Protein AF-A0A7L4QUC6-F1 (afdb_monomer_lite)

pLDDT: mean 86.72, std 9.31, range [48.38, 97.12]

Sequence (287 aa):
MIEEVTGPLPAFQTVLLLTDGSVTTLLEAISGAEVCVKTIAQNVVPAGGPVAALLDIRQGDPVNHRIVELINCTTGKILIYAVSHTPLERLEPGFRDDLMRADIPIGKILKKHRIESRREISDIRLVSPDPDLRHRFDTGPETRFLSRTYRIIRNDLPFMAIEELFPVALCTREPRIRVRAPSRLHLGLIDLHGGLGRVDGGIGIALDIPDTVLEAERSPECRVYGGNEGQTERVRTAAEAVLSRFAIPGSVAITIIRTPPQHAGLGAGTALSLAAGKAVCELYGIT

Radius of gyration: 27.7 Å; chains: 1; bounding box: 57×35×93 Å

Structure (mmCIF, N/CA/C/O backbone):
data_AF-A0A7L4QUC6-F1
#
_entry.id   AF-A0A7L4QUC6-F1
#
loop_
_atom_site.group_PDB
_atom_site.id
_atom_site.type_symbol
_atom_site.label_atom_id
_atom_site.label_alt_id
_atom_site.label_comp_id
_atom_site.label_asym_id
_atom_site.label_entity_id
_atom_site.label_seq_id
_atom_site.pdbx_PDB_ins_code
_atom_site.Cartn_x
_atom_site.Cartn_y
_atom_site.Cartn_z
_atom_site.occupancy
_atom_site.B_iso_or_equiv
_atom_site.auth_seq_id
_atom_site.auth_comp_id
_atom_site.auth_asym_id
_atom_site.auth_atom_id
_atom_site.pdbx_PDB_model_num
ATOM 1 N N . MET A 1 1 ? -19.228 -6.723 -7.215 1.00 57.59 1 MET A N 1
ATOM 2 C CA . MET A 1 1 ? -19.479 -6.470 -5.782 1.00 57.59 1 MET A CA 1
ATOM 3 C C . MET A 1 1 ? -18.529 -5.436 -5.166 1.00 57.59 1 MET A C 1
ATOM 5 O O . MET A 1 1 ? -19.032 -4.388 -4.804 1.00 57.59 1 MET A O 1
ATOM 9 N N . ILE A 1 2 ? -17.195 -5.617 -5.088 1.00 59.88 2 ILE A N 1
ATOM 10 C CA . ILE A 1 2 ? -16.282 -4.514 -4.658 1.00 59.88 2 ILE A CA 1
ATOM 11 C C . ILE A 1 2 ? -15.983 -3.541 -5.801 1.00 59.88 2 ILE A C 1
ATOM 13 O O . ILE A 1 2 ? -16.076 -2.334 -5.616 1.00 59.88 2 ILE A O 1
ATOM 17 N N . GLU A 1 3 ? -15.724 -4.055 -7.005 1.00 59.56 3 GLU A N 1
ATOM 18 C CA . GLU A 1 3 ? -15.439 -3.219 -8.182 1.00 59.56 3 GLU A CA 1
ATOM 19 C C . GLU A 1 3 ? -16.624 -2.336 -8.608 1.00 59.56 3 GLU A C 1
ATOM 21 O O . GLU A 1 3 ? -16.425 -1.321 -9.265 1.00 59.56 3 GLU A O 1
ATOM 26 N N . GLU A 1 4 ? -17.849 -2.663 -8.186 1.00 60.53 4 GLU A N 1
ATOM 27 C CA . GLU A 1 4 ? -19.024 -1.797 -8.382 1.00 60.53 4 GLU A CA 1
ATOM 28 C C . GLU A 1 4 ? -18.973 -0.548 -7.489 1.00 60.53 4 GLU A C 1
ATOM 30 O O . GLU A 1 4 ? -19.513 0.492 -7.855 1.00 60.53 4 GLU A O 1
ATOM 35 N N . VAL A 1 5 ? -18.295 -0.633 -6.339 1.00 64.12 5 VAL A N 1
ATOM 36 C CA . VAL A 1 5 ? -18.133 0.463 -5.370 1.00 64.12 5 VAL A CA 1
ATOM 37 C C . VAL A 1 5 ? -16.829 1.229 -5.612 1.00 64.12 5 VAL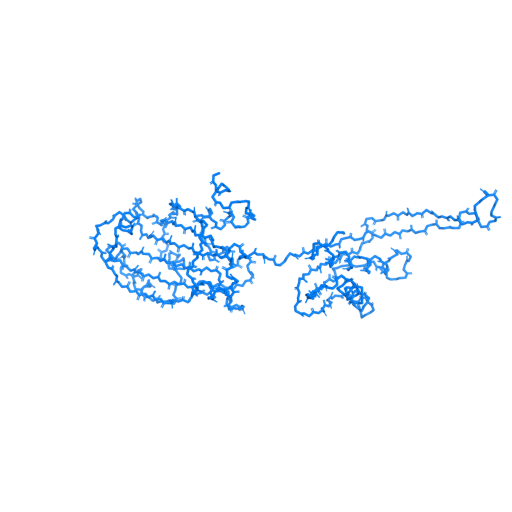 A C 1
ATOM 39 O O . VAL A 1 5 ? -16.775 2.446 -5.436 1.00 64.12 5 VAL A O 1
ATOM 42 N N . THR A 1 6 ? -15.766 0.536 -6.026 1.00 63.91 6 THR A N 1
ATOM 43 C CA . THR A 1 6 ? -14.415 1.107 -6.129 1.00 63.91 6 THR A CA 1
ATOM 44 C C . THR A 1 6 ? -13.933 1.346 -7.559 1.00 63.91 6 THR A C 1
ATOM 46 O O . THR A 1 6 ? -12.967 2.084 -7.747 1.00 63.91 6 THR A O 1
ATOM 49 N N . GLY A 1 7 ? -14.577 0.745 -8.564 1.00 66.81 7 GLY A N 1
ATOM 50 C CA . GLY A 1 7 ? -13.999 0.560 -9.897 1.00 66.81 7 GLY A CA 1
ATOM 51 C C . GLY A 1 7 ? -12.956 -0.570 -9.927 1.00 66.81 7 GLY A C 1
ATOM 52 O O . GLY A 1 7 ? -12.708 -1.199 -8.891 1.00 66.81 7 GLY A O 1
ATOM 53 N N . PRO A 1 8 ? -12.337 -0.843 -11.093 1.00 68.50 8 PRO A N 1
ATOM 54 C CA . PRO A 1 8 ? -11.272 -1.834 -11.210 1.00 68.50 8 PRO A CA 1
ATOM 55 C C . PRO A 1 8 ? -10.068 -1.408 -10.367 1.00 68.50 8 PRO A C 1
ATOM 57 O O . PRO A 1 8 ? -9.513 -0.324 -10.559 1.00 68.50 8 PRO A O 1
ATOM 60 N N . LEU A 1 9 ? -9.662 -2.269 -9.434 1.00 71.25 9 LEU A N 1
ATOM 61 C CA . LEU A 1 9 ? -8.511 -2.035 -8.570 1.00 71.25 9 LEU A CA 1
ATOM 62 C C . LEU A 1 9 ? -7.365 -2.993 -8.927 1.00 71.25 9 LEU A C 1
ATOM 64 O O . LEU A 1 9 ? -7.608 -4.156 -9.258 1.00 71.25 9 LEU A O 1
ATOM 68 N N . PRO A 1 10 ? -6.099 -2.555 -8.819 1.00 71.75 10 PRO A N 1
ATOM 69 C CA . PRO A 1 10 ? -4.957 -3.458 -8.855 1.00 71.75 10 PRO A CA 1
ATOM 70 C C . PRO A 1 10 ? -5.109 -4.604 -7.846 1.00 71.75 10 PRO A C 1
ATOM 72 O O . PRO A 1 10 ? -5.567 -4.395 -6.723 1.00 71.75 10 PRO A O 1
ATOM 75 N N . ALA A 1 11 ? -4.637 -5.802 -8.206 1.00 75.75 11 ALA A N 1
ATOM 76 C CA . ALA A 1 11 ? -4.818 -7.019 -7.405 1.00 75.75 11 ALA A CA 1
ATOM 77 C C . ALA A 1 11 ? -4.411 -6.861 -5.929 1.00 75.75 11 ALA A C 1
ATOM 79 O O . ALA A 1 11 ? -5.081 -7.377 -5.038 1.00 75.75 11 ALA A O 1
ATOM 80 N N . PHE A 1 12 ? -3.345 -6.109 -5.646 1.00 77.56 12 PHE A N 1
ATOM 81 C CA . PHE A 1 12 ? -2.895 -5.893 -4.272 1.00 77.56 12 PHE A CA 1
ATOM 82 C C . PHE A 1 12 ? -3.883 -5.052 -3.445 1.00 77.56 12 PHE A C 1
ATOM 84 O O . PHE A 1 12 ? -3.987 -5.271 -2.244 1.00 77.56 12 PHE A O 1
ATOM 91 N N . GLN A 1 13 ? -4.611 -4.109 -4.052 1.00 79.25 13 GLN A N 1
ATOM 92 C CA . GLN A 1 13 ? -5.615 -3.302 -3.347 1.00 79.25 13 GLN A CA 1
ATOM 93 C C . GLN A 1 13 ? -6.814 -4.158 -2.998 1.00 79.25 13 GLN A C 1
ATOM 95 O O . GLN A 1 13 ? -7.305 -4.096 -1.877 1.00 79.25 13 GLN A O 1
ATOM 100 N N . THR A 1 14 ? -7.220 -5.023 -3.924 1.00 82.75 14 THR A N 1
ATOM 101 C CA . THR A 1 14 ? -8.247 -6.032 -3.675 1.00 82.75 14 THR A CA 1
ATOM 102 C C . THR A 1 14 ? -7.842 -6.946 -2.518 1.00 82.75 14 THR A C 1
ATOM 104 O O . THR A 1 14 ? -8.640 -7.171 -1.612 1.00 82.75 14 THR A O 1
ATOM 107 N N . VAL A 1 15 ? -6.582 -7.399 -2.477 1.00 85.44 15 VAL A N 1
ATOM 108 C CA . VAL A 1 15 ? -6.049 -8.184 -1.349 1.00 85.44 15 VAL A CA 1
ATOM 109 C C . VAL A 1 15 ? -6.034 -7.370 -0.053 1.00 85.44 15 VAL A C 1
ATOM 111 O O . VAL A 1 15 ? -6.493 -7.868 0.968 1.00 85.44 15 VAL A O 1
ATOM 114 N N . LEU A 1 16 ? -5.556 -6.123 -0.069 1.00 84.81 16 LEU A N 1
ATOM 115 C CA . LEU A 1 16 ? -5.552 -5.252 1.113 1.00 84.81 16 LEU A CA 1
ATOM 116 C C . LEU A 1 16 ? -6.960 -4.979 1.638 1.00 84.81 16 LEU A C 1
ATOM 118 O O . LEU A 1 16 ? -7.129 -4.853 2.841 1.00 84.81 16 LEU A O 1
ATOM 122 N N . LEU A 1 17 ? -7.967 -4.903 0.771 1.00 87.00 17 LEU A N 1
ATOM 123 C CA . LEU A 1 17 ? -9.357 -4.721 1.174 1.00 87.00 17 LEU A CA 1
ATOM 124 C C . LEU A 1 17 ? -9.938 -5.987 1.801 1.00 87.00 17 LEU A C 1
ATOM 126 O O . LEU A 1 17 ? -10.560 -5.903 2.856 1.00 87.00 17 LEU A O 1
ATOM 130 N N . LEU A 1 18 ? -9.692 -7.143 1.185 1.00 86.75 18 LEU A N 1
ATOM 131 C CA . LEU A 1 18 ? -10.344 -8.411 1.520 1.00 86.75 18 LEU A CA 1
ATOM 132 C C . LEU A 1 18 ? -9.606 -9.271 2.546 1.00 86.75 18 LEU A C 1
ATOM 134 O O . LEU A 1 18 ? -10.179 -10.226 3.062 1.00 86.75 18 LEU A O 1
ATOM 138 N N . THR A 1 19 ? -8.340 -8.970 2.823 1.00 86.44 19 THR A N 1
ATOM 139 C CA . THR A 1 19 ? -7.519 -9.786 3.717 1.00 86.44 19 THR A CA 1
ATOM 140 C C . THR A 1 19 ? -8.068 -9.808 5.141 1.00 86.44 19 THR A C 1
ATOM 142 O O . THR A 1 19 ? -8.329 -8.764 5.753 1.00 86.44 19 THR A O 1
ATOM 145 N N . ASP A 1 20 ? -8.167 -11.021 5.680 1.00 81.56 20 ASP A N 1
ATOM 146 C CA . ASP A 1 20 ? -8.429 -11.322 7.084 1.00 81.56 20 ASP A CA 1
ATOM 147 C C . ASP A 1 20 ? -7.132 -11.467 7.903 1.00 81.56 20 ASP A C 1
ATOM 149 O O . ASP A 1 20 ? -7.181 -11.618 9.126 1.00 81.56 20 ASP A O 1
ATOM 153 N N . GLY A 1 21 ? -5.968 -11.362 7.252 1.00 77.94 21 GLY A N 1
ATOM 154 C CA . GLY A 1 21 ? -4.636 -11.427 7.846 1.00 77.94 21 GLY A CA 1
ATOM 155 C C . GLY A 1 21 ? -4.107 -10.089 8.378 1.00 77.94 21 GLY A C 1
ATOM 156 O O . GLY A 1 21 ? -4.762 -9.046 8.347 1.00 77.94 21 GLY A O 1
ATOM 157 N N . SER A 1 22 ? -2.881 -10.113 8.910 1.00 80.25 22 SER A N 1
ATOM 158 C CA . SER A 1 22 ? -2.189 -8.906 9.382 1.00 80.25 22 SER A CA 1
ATOM 159 C C . SER A 1 22 ? -1.800 -8.012 8.204 1.00 80.25 22 SER A C 1
ATOM 161 O O . SER A 1 22 ? -0.898 -8.346 7.433 1.00 80.25 22 SER A O 1
ATOM 163 N N . VAL A 1 23 ? -2.430 -6.843 8.104 1.00 85.81 23 VAL A N 1
ATOM 164 C CA . VAL A 1 23 ? -2.082 -5.834 7.092 1.00 85.81 23 VAL A CA 1
ATOM 165 C C . VAL A 1 23 ? -0.643 -5.376 7.230 1.00 85.81 23 VAL A C 1
ATOM 167 O O . VAL A 1 23 ? 0.039 -5.205 6.230 1.00 85.81 23 VAL A O 1
ATOM 170 N N . THR A 1 24 ? -0.152 -5.240 8.463 1.00 84.88 24 THR A N 1
ATOM 171 C CA . THR A 1 24 ? 1.241 -4.875 8.736 1.00 84.88 24 THR A CA 1
ATOM 172 C C . THR A 1 24 ? 2.202 -5.826 8.027 1.00 84.88 24 THR A C 1
ATOM 174 O O . THR A 1 24 ? 3.109 -5.372 7.347 1.00 84.88 24 THR A O 1
ATOM 177 N N . THR A 1 25 ? 1.944 -7.134 8.088 1.00 83.38 25 THR A N 1
ATOM 178 C CA . THR A 1 25 ? 2.796 -8.148 7.449 1.00 83.38 25 THR A CA 1
ATOM 179 C C . THR A 1 25 ? 2.735 -8.073 5.925 1.00 83.38 25 THR A C 1
ATOM 181 O O . THR A 1 25 ? 3.755 -8.230 5.258 1.00 83.38 25 THR A O 1
ATOM 184 N N . LEU A 1 26 ? 1.556 -7.799 5.360 1.00 85.31 26 LEU A N 1
ATOM 185 C CA . LEU A 1 26 ? 1.413 -7.586 3.918 1.00 85.31 26 LEU A CA 1
ATOM 186 C C . LEU A 1 26 ? 2.158 -6.327 3.459 1.00 85.31 26 LEU A C 1
ATOM 188 O O . LEU A 1 26 ? 2.876 -6.369 2.465 1.00 85.31 26 LEU A O 1
ATOM 192 N N . LEU A 1 27 ? 2.035 -5.227 4.200 1.00 84.56 27 LEU A N 1
ATOM 193 C CA . LEU A 1 27 ? 2.743 -3.981 3.909 1.00 84.56 27 LEU A CA 1
ATOM 194 C C . LEU A 1 27 ? 4.264 -4.143 4.019 1.00 84.56 27 LEU A C 1
ATOM 196 O O . LEU A 1 27 ? 4.986 -3.621 3.172 1.00 84.56 27 LEU A O 1
ATOM 200 N N . GLU A 1 28 ? 4.756 -4.884 5.013 1.00 84.44 28 GLU A N 1
ATOM 201 C CA . GLU A 1 28 ? 6.183 -5.208 5.157 1.00 84.44 28 GLU A CA 1
ATOM 202 C C . GLU A 1 28 ? 6.691 -6.015 3.954 1.00 84.44 28 GLU A C 1
ATOM 204 O O . GLU A 1 28 ? 7.694 -5.654 3.339 1.00 84.44 28 GLU A O 1
ATOM 209 N N . ALA A 1 29 ? 5.959 -7.060 3.554 1.00 82.38 29 ALA A N 1
ATOM 210 C CA . ALA A 1 29 ? 6.321 -7.893 2.408 1.00 82.38 29 ALA A CA 1
ATOM 211 C C . ALA A 1 29 ? 6.331 -7.113 1.081 1.00 82.38 29 ALA A C 1
ATOM 213 O O . ALA A 1 29 ? 7.198 -7.336 0.237 1.00 82.38 29 ALA A O 1
ATOM 214 N N . ILE A 1 30 ? 5.381 -6.193 0.893 1.00 75.19 30 ILE A N 1
ATOM 215 C CA . ILE A 1 30 ? 5.260 -5.399 -0.338 1.00 75.19 30 ILE A CA 1
ATOM 216 C C . ILE A 1 30 ? 6.314 -4.294 -0.388 1.00 75.19 30 ILE A C 1
ATOM 218 O O . ILE A 1 30 ? 6.930 -4.072 -1.431 1.00 75.19 30 ILE A O 1
ATOM 222 N N . SER A 1 31 ? 6.506 -3.587 0.724 1.00 74.00 31 SER A N 1
ATOM 223 C CA . SER A 1 31 ? 7.434 -2.460 0.780 1.00 74.00 31 SER A CA 1
ATOM 224 C C . SER A 1 31 ? 8.894 -2.883 0.939 1.00 74.00 31 SER A C 1
ATOM 226 O O . SER A 1 31 ? 9.783 -2.069 0.701 1.00 74.00 31 SER A O 1
ATOM 228 N N . GLY A 1 32 ? 9.149 -4.137 1.332 1.00 77.62 32 GLY A N 1
ATOM 229 C CA . GLY A 1 32 ? 10.492 -4.631 1.633 1.00 77.62 32 GLY A CA 1
ATOM 230 C C . GLY A 1 32 ? 11.131 -3.941 2.842 1.00 77.62 32 GLY A C 1
ATOM 231 O O . GLY A 1 32 ? 12.347 -4.003 3.004 1.00 77.62 32 GLY A O 1
ATOM 232 N N . ALA A 1 33 ? 10.330 -3.261 3.664 1.00 79.94 33 ALA A N 1
ATOM 233 C CA . ALA A 1 33 ? 10.765 -2.461 4.798 1.00 79.94 33 ALA A CA 1
ATOM 234 C C . ALA A 1 33 ? 9.883 -2.739 6.018 1.00 79.94 33 ALA A C 1
ATOM 236 O O . ALA A 1 33 ? 8.737 -3.170 5.890 1.00 79.94 33 ALA A O 1
ATOM 237 N N . GLU A 1 34 ? 10.410 -2.466 7.210 1.00 85.56 34 GLU A N 1
ATOM 238 C CA . GLU A 1 34 ? 9.628 -2.582 8.441 1.00 85.56 34 GLU A CA 1
ATOM 239 C C . GLU A 1 34 ? 8.510 -1.525 8.483 1.00 85.56 34 GLU A C 1
ATOM 241 O O . GLU A 1 34 ? 8.673 -0.397 7.997 1.00 85.56 34 GLU A O 1
ATOM 246 N N . VAL A 1 35 ? 7.367 -1.892 9.073 1.00 87.12 35 VAL A N 1
ATOM 247 C CA . VAL A 1 35 ? 6.240 -0.982 9.290 1.00 87.12 35 VAL A CA 1
ATOM 248 C C . VAL A 1 35 ? 6.170 -0.573 10.759 1.00 87.12 35 VAL A C 1
ATOM 250 O O . VAL A 1 35 ? 5.949 -1.381 11.664 1.00 87.12 35 VAL A O 1
ATOM 253 N N . CYS A 1 36 ? 6.317 0.727 10.977 1.00 87.56 36 CYS A N 1
ATOM 254 C CA . CYS A 1 36 ? 6.267 1.390 12.266 1.00 87.56 36 CYS A CA 1
ATOM 255 C C . CYS A 1 36 ? 4.843 1.883 12.549 1.00 87.56 36 CYS A C 1
ATOM 257 O O . CYS A 1 36 ? 4.097 2.228 11.634 1.00 87.56 36 CYS A O 1
ATOM 259 N N . VAL A 1 37 ? 4.471 1.958 13.827 1.00 89.62 37 VAL A N 1
ATOM 260 C CA . VAL A 1 37 ? 3.225 2.598 14.268 1.00 89.62 37 VAL A CA 1
ATOM 261 C C . VAL A 1 37 ? 3.550 3.921 14.929 1.00 89.62 37 VAL A C 1
ATOM 263 O O . VAL A 1 37 ? 4.359 3.977 15.850 1.00 89.62 37 VAL A O 1
ATOM 266 N N . LYS A 1 38 ? 2.861 4.973 14.499 1.00 91.50 38 LYS A N 1
ATOM 267 C CA . LYS A 1 38 ? 2.843 6.262 15.180 1.00 91.50 38 LYS A CA 1
ATOM 268 C C . LYS A 1 38 ? 1.436 6.523 15.692 1.00 91.50 38 LYS A C 1
ATOM 270 O O . LYS A 1 38 ? 0.501 6.675 14.910 1.00 91.50 38 LYS A O 1
ATOM 275 N N . THR A 1 39 ? 1.276 6.564 17.010 1.00 92.19 39 THR A N 1
ATOM 276 C CA . THR A 1 39 ? -0.016 6.894 17.620 1.00 92.19 39 THR A CA 1
ATOM 277 C C . THR A 1 39 ? -0.222 8.397 17.629 1.00 92.19 39 THR A C 1
ATOM 279 O O . THR A 1 39 ? 0.653 9.159 18.029 1.00 92.19 39 THR A O 1
ATOM 282 N N . ILE A 1 40 ? -1.394 8.805 17.160 1.00 92.50 40 ILE A N 1
ATOM 283 C CA . ILE A 1 40 ? -1.792 10.203 16.983 1.00 92.50 40 ILE A CA 1
ATOM 284 C C . ILE A 1 40 ? -2.658 10.642 18.148 1.00 92.50 40 ILE A C 1
ATOM 286 O O . ILE A 1 40 ? -2.470 11.720 18.699 1.00 92.50 40 ILE A O 1
ATOM 290 N N . ALA A 1 41 ? -3.593 9.780 18.531 1.00 93.06 41 ALA A N 1
ATOM 291 C CA . ALA A 1 41 ? -4.451 9.983 19.677 1.00 93.06 41 ALA A CA 1
ATOM 292 C C . ALA A 1 41 ? -4.796 8.629 20.282 1.00 93.06 41 ALA A C 1
ATOM 294 O O . ALA A 1 41 ? -5.020 7.653 19.562 1.00 93.06 41 ALA A O 1
ATOM 295 N N . GLN A 1 42 ? -4.853 8.582 21.607 1.00 94.12 42 GLN A N 1
ATOM 296 C CA . GLN A 1 42 ? -5.389 7.446 22.332 1.00 94.12 42 GLN A CA 1
ATOM 297 C C . GLN A 1 42 ? -6.071 7.936 23.602 1.00 94.12 42 GLN A C 1
ATOM 299 O O . GLN A 1 42 ? -5.441 8.567 24.449 1.00 94.12 42 GLN A O 1
ATOM 304 N N . ASN A 1 43 ? -7.365 7.671 23.715 1.00 94.44 43 ASN A N 1
ATOM 305 C CA . ASN A 1 43 ? -8.182 8.101 24.836 1.00 94.44 43 ASN A CA 1
ATOM 306 C C . ASN A 1 43 ? -9.349 7.141 25.069 1.00 94.44 43 ASN A C 1
ATOM 308 O O . ASN A 1 43 ? -9.790 6.422 24.175 1.00 94.44 43 ASN A O 1
ATOM 312 N N . VAL A 1 44 ? -9.858 7.139 26.297 1.00 94.81 44 VAL A N 1
ATOM 313 C CA . VAL A 1 44 ? -11.099 6.439 26.624 1.00 94.81 44 VAL A CA 1
ATOM 314 C C . VAL A 1 44 ? -12.255 7.386 26.346 1.00 94.81 44 VAL A C 1
ATOM 316 O O . VAL A 1 44 ? -12.292 8.491 26.888 1.00 94.81 44 VAL A O 1
ATOM 319 N N . VAL A 1 45 ? -13.181 6.962 25.493 1.00 96.00 45 VAL A N 1
ATOM 320 C CA . VAL A 1 45 ? -14.361 7.742 25.102 1.00 96.00 45 VAL A CA 1
ATOM 321 C C . VAL A 1 45 ? -15.623 6.893 25.275 1.00 96.00 45 VAL A C 1
ATOM 323 O O . VAL A 1 45 ? -15.541 5.665 25.199 1.00 96.00 45 VAL A O 1
ATOM 326 N N . PRO A 1 46 ? -16.795 7.503 25.516 1.00 96.56 46 PRO A N 1
ATOM 327 C CA . PRO A 1 46 ? -18.059 6.774 25.493 1.00 96.56 46 PRO A CA 1
ATOM 328 C C . PRO A 1 46 ? -18.382 6.302 24.069 1.00 96.56 46 PRO A C 1
ATOM 330 O O . PRO A 1 46 ? -18.223 7.055 23.105 1.00 96.56 46 PRO A O 1
ATOM 333 N N . ALA A 1 47 ? -18.863 5.067 23.922 1.00 94.88 47 ALA A N 1
ATOM 334 C CA . ALA A 1 47 ? -19.241 4.518 22.625 1.00 94.88 47 ALA A CA 1
ATOM 335 C C . ALA A 1 47 ? -20.421 5.291 22.009 1.00 94.88 47 ALA A C 1
ATOM 337 O O . ALA A 1 47 ? -21.524 5.313 22.561 1.00 94.88 47 ALA A O 1
ATOM 338 N N . GLY A 1 48 ? -20.203 5.905 20.842 1.00 94.06 48 GLY A N 1
ATOM 339 C CA . GLY A 1 48 ? -21.275 6.485 20.026 1.00 94.06 48 GLY A CA 1
ATOM 340 C C . GLY A 1 48 ? -22.161 5.408 19.388 1.00 94.06 48 GLY A C 1
ATOM 341 O O . GLY A 1 48 ? -21.771 4.247 19.325 1.00 94.06 48 GLY A O 1
ATOM 342 N N . GLY A 1 49 ? -23.334 5.785 18.865 1.00 93.81 49 GLY A N 1
ATOM 343 C CA . GLY A 1 49 ? -24.306 4.840 18.285 1.00 93.81 49 GLY A CA 1
ATOM 344 C C . GLY A 1 49 ? -23.725 3.864 17.243 1.00 93.81 49 GLY A C 1
ATOM 345 O O . GLY A 1 49 ? -23.875 2.656 17.420 1.00 93.81 49 GLY A O 1
ATOM 346 N N . PRO A 1 50 ? -23.002 4.336 16.204 1.00 93.06 50 PRO A N 1
ATOM 347 C CA . PRO A 1 50 ? -22.400 3.447 15.203 1.00 93.06 50 PRO A CA 1
ATOM 348 C C . PRO A 1 50 ? -21.345 2.495 15.782 1.00 93.06 50 PRO A C 1
ATOM 350 O O . PRO A 1 50 ? -21.299 1.321 15.424 1.00 93.06 50 PRO A O 1
ATOM 353 N N . VAL A 1 51 ? -20.516 2.984 16.710 1.00 93.94 51 VAL A N 1
ATOM 354 C CA . VAL A 1 51 ? -19.468 2.188 17.370 1.00 93.94 51 VAL A CA 1
ATOM 355 C C . VAL A 1 51 ? -20.087 1.134 18.287 1.00 93.94 51 VAL A C 1
ATOM 357 O O . VAL A 1 51 ? -19.656 -0.016 18.271 1.00 93.94 51 VAL A O 1
ATOM 360 N N . ALA A 1 52 ? -21.124 1.507 19.041 1.00 94.44 52 ALA A N 1
ATOM 361 C CA . ALA A 1 52 ? -21.865 0.603 19.910 1.00 94.44 52 ALA A CA 1
ATOM 362 C C . ALA A 1 52 ? -22.523 -0.533 19.112 1.00 94.44 52 ALA A C 1
ATOM 364 O O . ALA A 1 52 ? -22.409 -1.694 19.498 1.00 94.44 52 ALA A O 1
ATOM 365 N N . ALA A 1 53 ? -23.112 -0.218 17.952 1.00 94.31 53 ALA A N 1
ATOM 366 C CA . ALA A 1 53 ? -23.682 -1.212 17.044 1.00 94.31 53 ALA A CA 1
ATOM 367 C C . ALA A 1 53 ? -22.620 -2.154 16.446 1.00 94.31 53 ALA A C 1
ATOM 369 O O . ALA A 1 53 ? -22.841 -3.360 16.369 1.00 94.31 53 ALA A O 1
ATOM 370 N N . LEU A 1 54 ? -21.450 -1.635 16.052 1.00 94.19 54 LEU A N 1
ATOM 371 C CA . LEU A 1 54 ? -20.354 -2.465 15.531 1.00 94.19 54 LEU A CA 1
ATOM 372 C C . LEU A 1 54 ? -19.789 -3.421 16.587 1.00 94.19 54 LEU A C 1
ATOM 374 O O . LEU A 1 54 ? -19.409 -4.545 16.255 1.00 94.19 54 LEU A O 1
ATOM 378 N N . LEU A 1 55 ? -19.710 -2.968 17.838 1.00 94.94 55 LEU A N 1
ATOM 379 C CA . LEU A 1 55 ? -19.115 -3.716 18.942 1.00 94.94 55 LEU A CA 1
ATOM 380 C C . LEU A 1 55 ? -20.123 -4.558 19.731 1.00 94.94 55 LEU A C 1
ATOM 382 O O . LEU A 1 55 ? -19.695 -5.319 20.594 1.00 94.94 55 LEU A O 1
ATOM 386 N N . ASP A 1 56 ? -21.421 -4.461 19.448 1.00 95.00 56 ASP A N 1
ATOM 387 C CA . ASP A 1 56 ? -22.482 -5.111 20.229 1.00 95.00 56 ASP A CA 1
ATOM 388 C C . ASP A 1 56 ? -22.349 -4.802 21.736 1.00 95.00 56 ASP A C 1
ATOM 390 O O . ASP A 1 56 ? -22.162 -5.681 22.582 1.00 95.00 56 ASP A O 1
ATOM 394 N N . ILE A 1 57 ? -22.310 -3.504 22.050 1.00 94.56 57 ILE A N 1
ATOM 395 C CA . ILE A 1 57 ? -22.234 -2.935 23.408 1.00 94.56 57 ILE A CA 1
ATOM 396 C C . ILE A 1 57 ? -23.302 -1.851 23.573 1.00 94.56 57 ILE A C 1
ATOM 398 O O . ILE A 1 57 ? -23.931 -1.430 22.598 1.00 94.56 57 ILE A O 1
ATOM 402 N N . ARG A 1 58 ? -23.516 -1.360 24.797 1.00 94.81 58 ARG A N 1
ATOM 403 C CA . ARG A 1 58 ? -24.466 -0.269 25.026 1.00 94.81 58 ARG A CA 1
ATOM 404 C C . ARG A 1 58 ? -23.840 1.059 24.616 1.00 94.81 58 ARG A C 1
ATOM 406 O O . ARG A 1 58 ? -22.647 1.306 24.788 1.00 94.81 58 ARG A O 1
ATOM 413 N N . GLN A 1 59 ? -24.668 1.946 24.072 1.00 95.56 59 GLN A N 1
ATOM 414 C CA . GLN A 1 59 ? -24.245 3.318 23.820 1.00 95.56 59 GLN A CA 1
ATOM 415 C C . GLN A 1 59 ? -23.841 3.974 25.147 1.00 95.56 59 GLN A C 1
ATOM 417 O O . GLN A 1 59 ? -24.586 3.909 26.122 1.00 95.56 59 GLN A O 1
ATOM 422 N N . GLY A 1 60 ? -22.670 4.609 25.171 1.00 94.25 60 GLY A N 1
ATOM 423 C CA . GLY A 1 60 ? -22.087 5.191 26.381 1.00 94.25 60 GLY A CA 1
ATOM 424 C C . GLY A 1 60 ? -21.048 4.314 27.085 1.00 94.25 60 GLY A C 1
ATOM 425 O O . GLY A 1 60 ? -20.277 4.858 27.874 1.00 94.25 60 GLY A O 1
ATOM 426 N N . ASP A 1 61 ? -20.961 3.016 26.770 1.00 95.38 61 ASP A N 1
ATOM 427 C CA . ASP A 1 61 ? -19.952 2.131 27.364 1.00 95.38 61 ASP A CA 1
ATOM 428 C C . ASP A 1 61 ? -18.529 2.620 27.030 1.00 95.38 61 ASP A C 1
ATOM 430 O O . ASP A 1 61 ? -18.284 3.123 25.924 1.00 95.38 61 ASP A O 1
ATOM 434 N N . PRO A 1 62 ? -17.566 2.503 27.961 1.00 95.81 62 PRO A N 1
ATOM 435 C CA . PRO A 1 62 ? -16.241 3.071 27.774 1.00 95.81 62 PRO A CA 1
ATOM 436 C C . PRO A 1 62 ? -15.403 2.219 26.808 1.00 95.81 62 PRO A C 1
ATOM 438 O O . PRO A 1 62 ? -15.111 1.042 27.049 1.00 95.81 62 PRO A O 1
ATOM 441 N N . VAL A 1 63 ? -14.962 2.844 25.717 1.00 96.25 63 VAL A N 1
ATOM 442 C CA . VAL A 1 63 ? -14.109 2.225 24.698 1.00 96.25 63 VAL A CA 1
ATOM 443 C C . VAL A 1 63 ? -12.761 2.934 24.624 1.00 96.25 63 VAL A C 1
ATOM 445 O O . VAL A 1 63 ? -12.676 4.160 24.677 1.00 96.25 63 VAL A O 1
ATOM 448 N N . ASN A 1 64 ? -11.686 2.164 24.470 1.00 94.88 64 ASN A N 1
ATOM 449 C CA . ASN A 1 64 ? -10.393 2.700 24.070 1.00 94.88 64 ASN A CA 1
ATOM 450 C C . ASN A 1 64 ? -10.466 3.079 22.588 1.00 94.88 64 ASN A C 1
ATOM 452 O O . ASN A 1 64 ? -10.551 2.197 21.729 1.00 94.88 64 ASN A O 1
ATOM 456 N N . HIS A 1 65 ? -10.443 4.378 22.318 1.00 95.44 65 HIS A N 1
ATOM 457 C CA . HIS A 1 65 ? -10.364 4.958 20.989 1.00 95.44 65 HIS A CA 1
ATOM 458 C C . HIS A 1 65 ? -8.905 5.290 20.680 1.00 95.44 65 HIS A C 1
ATOM 460 O O . HIS A 1 65 ? -8.246 6.017 21.426 1.00 95.44 65 HIS A O 1
ATOM 466 N N . ARG A 1 66 ? -8.384 4.722 19.592 1.00 94.31 66 ARG A N 1
ATOM 467 C CA . ARG A 1 66 ? -6.981 4.867 19.203 1.00 94.31 66 ARG A CA 1
ATOM 468 C C . ARG A 1 66 ? -6.864 5.144 17.712 1.00 94.31 66 ARG A C 1
ATOM 470 O O . ARG A 1 66 ? -7.345 4.359 16.896 1.00 94.31 66 ARG A O 1
ATOM 477 N N . ILE A 1 67 ? -6.165 6.228 17.391 1.00 94.38 67 ILE A N 1
ATOM 478 C CA . ILE A 1 67 ? -5.834 6.673 16.040 1.00 94.38 67 ILE A CA 1
ATOM 479 C C . ILE A 1 67 ? -4.339 6.470 15.814 1.00 94.38 67 ILE A C 1
ATOM 481 O O . ILE A 1 67 ? -3.517 6.999 16.571 1.00 94.38 67 ILE A O 1
ATOM 485 N N . VAL A 1 68 ? -3.981 5.748 14.755 1.00 93.38 68 VAL A N 1
ATOM 486 C CA . VAL A 1 68 ? -2.588 5.466 14.397 1.00 93.38 68 VAL A CA 1
ATOM 487 C C . VAL A 1 68 ? -2.306 5.696 12.918 1.00 93.38 68 VAL A C 1
ATOM 489 O O . VAL A 1 68 ? -3.170 5.521 12.062 1.00 93.38 68 VAL A O 1
ATOM 492 N N . GLU A 1 69 ? -1.055 6.025 12.625 1.00 92.94 69 GLU A N 1
ATOM 493 C CA . GLU A 1 69 ? -0.462 5.929 11.295 1.00 92.94 69 GLU A CA 1
ATOM 494 C C . GLU A 1 69 ? 0.438 4.692 11.241 1.00 92.94 69 GLU A C 1
ATOM 496 O O . GLU A 1 69 ? 1.315 4.519 12.093 1.00 92.94 69 GLU A O 1
ATOM 501 N N . LEU A 1 70 ? 0.243 3.846 10.232 1.00 90.31 70 LEU A N 1
ATOM 502 C CA . LEU A 1 70 ? 1.221 2.842 9.827 1.00 90.31 70 LEU A CA 1
ATOM 503 C C . LEU A 1 70 ? 2.187 3.495 8.846 1.00 90.31 70 LEU A C 1
ATOM 505 O O . LEU A 1 70 ? 1.762 3.995 7.806 1.00 90.31 70 LEU A O 1
ATOM 509 N N . ILE A 1 71 ? 3.473 3.483 9.169 1.00 89.56 71 ILE A N 1
ATOM 510 C CA . ILE A 1 71 ? 4.513 4.215 8.447 1.00 89.56 71 ILE A CA 1
ATOM 511 C C . ILE A 1 71 ? 5.572 3.228 7.975 1.00 89.56 71 ILE A C 1
ATOM 513 O O . ILE A 1 71 ? 6.000 2.361 8.732 1.00 89.56 71 ILE A O 1
ATOM 517 N N . ASN A 1 72 ? 6.033 3.372 6.739 1.00 87.50 72 ASN A N 1
ATOM 518 C CA . ASN A 1 72 ? 7.233 2.681 6.284 1.00 87.50 72 ASN A CA 1
ATOM 519 C C . ASN A 1 72 ? 8.455 3.266 7.016 1.00 87.50 72 ASN A C 1
ATOM 521 O O . ASN A 1 72 ? 8.800 4.428 6.791 1.00 87.50 72 ASN A O 1
ATOM 525 N N . CYS A 1 73 ? 9.115 2.485 7.877 1.00 82.62 73 CYS A N 1
ATOM 526 C CA . CYS A 1 73 ? 10.186 2.993 8.744 1.00 82.62 73 CYS A CA 1
ATOM 527 C C . CYS A 1 73 ? 11.393 3.536 7.955 1.00 82.62 73 CYS A C 1
ATOM 529 O O . CYS A 1 73 ? 12.132 4.372 8.465 1.00 82.62 73 CYS A O 1
ATOM 531 N N . THR A 1 74 ? 11.605 3.073 6.719 1.00 79.00 74 THR A N 1
ATOM 532 C CA . THR A 1 74 ? 12.737 3.484 5.876 1.00 79.00 74 THR A CA 1
ATOM 533 C C . THR A 1 74 ? 12.476 4.802 5.153 1.00 79.00 74 THR A C 1
ATOM 535 O O . THR A 1 74 ? 13.366 5.638 5.051 1.00 79.00 74 THR A O 1
ATOM 538 N N . THR A 1 75 ? 11.264 4.990 4.631 1.00 79.94 75 THR A N 1
ATOM 539 C CA . THR A 1 75 ? 10.916 6.158 3.800 1.00 79.94 75 THR A CA 1
ATOM 540 C C . THR A 1 75 ? 10.189 7.253 4.571 1.00 79.94 75 THR A C 1
ATOM 542 O O . THR A 1 75 ? 10.074 8.366 4.070 1.00 79.94 75 THR A O 1
ATOM 545 N N . GLY A 1 76 ? 9.649 6.945 5.753 1.00 82.81 76 GLY A N 1
ATOM 546 C CA . GLY A 1 76 ? 8.801 7.855 6.523 1.00 82.81 76 GLY A CA 1
ATOM 547 C C . GLY A 1 76 ? 7.399 8.059 5.937 1.00 82.81 76 GLY A C 1
ATOM 548 O O . GLY A 1 76 ? 6.604 8.787 6.524 1.00 82.81 76 GLY A O 1
ATOM 549 N N . LYS A 1 77 ? 7.065 7.408 4.812 1.00 85.50 77 LYS A N 1
ATOM 550 C CA . LYS A 1 77 ? 5.754 7.543 4.166 1.00 85.50 77 LYS A CA 1
ATOM 551 C C . LYS A 1 77 ? 4.667 6.828 4.955 1.00 85.50 77 LYS A C 1
ATOM 553 O O . LYS A 1 77 ? 4.834 5.672 5.360 1.00 85.50 77 LYS A O 1
ATOM 558 N N . ILE A 1 78 ? 3.530 7.498 5.108 1.00 89.31 78 ILE A N 1
ATOM 559 C CA . ILE A 1 78 ? 2.338 6.916 5.721 1.00 89.31 78 ILE A CA 1
ATOM 560 C C . ILE A 1 78 ? 1.677 5.978 4.713 1.00 89.31 78 ILE A C 1
ATOM 562 O O . ILE A 1 78 ? 1.410 6.334 3.566 1.00 89.31 78 ILE A O 1
ATOM 566 N N . LEU A 1 79 ? 1.449 4.748 5.157 1.00 88.62 79 LEU A N 1
ATOM 567 C CA . LEU A 1 79 ? 0.836 3.685 4.377 1.00 88.62 79 LEU A CA 1
ATOM 568 C C . LEU A 1 79 ? -0.651 3.577 4.696 1.00 88.62 79 LEU A C 1
ATOM 570 O O . LEU A 1 79 ? -1.478 3.529 3.796 1.00 88.62 79 LEU A O 1
ATOM 574 N N . ILE A 1 80 ? -1.001 3.555 5.979 1.00 91.88 80 ILE A N 1
ATOM 575 C CA . ILE A 1 80 ? -2.388 3.408 6.424 1.00 91.88 80 ILE A CA 1
ATOM 576 C C . ILE A 1 80 ? -2.645 4.359 7.574 1.00 91.88 80 ILE A C 1
ATOM 578 O O . ILE A 1 80 ? -1.819 4.506 8.472 1.00 91.88 80 ILE A O 1
ATOM 582 N N . TYR A 1 81 ? -3.827 4.951 7.566 1.00 93.75 81 TYR A N 1
ATOM 583 C CA . TYR A 1 81 ? -4.396 5.635 8.707 1.00 93.75 81 TYR A CA 1
ATOM 584 C C . TYR A 1 81 ? -5.483 4.743 9.293 1.00 93.75 81 TYR A C 1
ATOM 586 O O . TYR A 1 81 ? -6.394 4.341 8.573 1.00 93.75 81 TYR A O 1
ATOM 594 N N . ALA A 1 82 ? -5.370 4.389 10.569 1.00 94.06 82 ALA A N 1
ATOM 595 C CA . ALA A 1 82 ? -6.294 3.462 11.205 1.00 94.06 82 ALA A CA 1
ATOM 596 C C . ALA A 1 82 ? -6.906 4.063 12.467 1.00 94.06 82 ALA A C 1
ATOM 598 O O . ALA A 1 82 ? -6.206 4.610 13.323 1.00 94.06 82 ALA A O 1
ATOM 599 N N . VAL A 1 83 ? -8.218 3.899 12.593 1.00 95.19 83 VAL A N 1
ATOM 600 C CA . VAL A 1 83 ? -9.003 4.255 13.771 1.00 95.19 83 VAL A CA 1
ATOM 601 C C . VAL A 1 83 ? -9.555 2.970 14.362 1.00 95.19 83 VAL A C 1
ATOM 603 O O . VAL A 1 83 ? -10.175 2.169 13.668 1.00 95.19 83 VAL A O 1
ATOM 606 N N . SER A 1 84 ? -9.329 2.754 15.652 1.00 95.50 84 SER A N 1
ATOM 607 C CA . SER A 1 84 ? -9.768 1.547 16.350 1.00 95.50 84 SER A CA 1
ATOM 608 C C . SER A 1 84 ? -10.540 1.881 17.618 1.00 95.50 84 SER A C 1
ATOM 610 O O . SER A 1 84 ? -10.205 2.827 18.333 1.00 95.50 84 SER A O 1
ATOM 612 N N . HIS A 1 85 ? -11.559 1.072 17.896 1.00 96.50 85 HIS A N 1
ATOM 613 C CA . HIS A 1 85 ? -12.380 1.135 19.098 1.00 96.50 85 HIS A CA 1
ATOM 614 C C . HIS A 1 85 ? -12.389 -0.232 19.776 1.00 96.50 85 HIS A C 1
ATOM 616 O O . HIS A 1 85 ? -12.679 -1.246 19.138 1.00 96.50 85 HIS A O 1
ATOM 622 N N . THR A 1 86 ? -12.065 -0.263 21.070 1.00 95.31 86 THR A N 1
ATOM 623 C CA . THR A 1 86 ? -11.963 -1.508 21.851 1.00 95.31 86 THR A CA 1
ATOM 624 C C . THR A 1 86 ? -12.702 -1.371 23.185 1.00 95.31 86 THR A C 1
ATOM 626 O O . THR A 1 86 ? -12.315 -0.508 23.975 1.00 95.31 86 THR A O 1
ATOM 629 N N . PRO A 1 87 ? -13.732 -2.183 23.481 1.00 95.00 87 PRO A N 1
ATOM 630 C CA . PRO A 1 87 ? -14.421 -2.149 24.773 1.00 95.00 87 PRO A CA 1
ATOM 631 C C . PRO A 1 87 ? -13.475 -2.508 25.918 1.00 95.00 87 PRO A C 1
ATOM 633 O O . PRO A 1 87 ? -12.878 -3.584 25.906 1.00 95.00 87 PRO A O 1
ATOM 636 N N . LEU A 1 88 ? -13.354 -1.637 26.924 1.00 90.44 88 LEU A N 1
ATOM 637 C CA . LEU A 1 88 ? -12.436 -1.865 28.048 1.00 90.44 88 LEU A CA 1
ATOM 638 C C . LEU A 1 88 ? -12.840 -3.068 28.906 1.00 90.44 88 LEU A C 1
ATOM 640 O O . LEU A 1 88 ? -11.970 -3.771 29.413 1.00 90.44 88 LEU A O 1
ATOM 644 N N . GLU A 1 89 ? -14.141 -3.330 29.033 1.00 89.62 89 GLU A N 1
ATOM 645 C CA . GLU A 1 89 ? -14.676 -4.459 29.807 1.00 89.62 89 GLU A CA 1
ATOM 646 C C . GLU A 1 89 ? -14.266 -5.823 29.240 1.00 89.62 89 GLU A C 1
ATOM 648 O O . GLU A 1 89 ? -14.230 -6.813 29.966 1.00 89.62 89 GLU A O 1
ATOM 653 N N . ARG A 1 90 ? -13.929 -5.881 27.944 1.00 88.69 90 ARG A N 1
ATOM 654 C CA . ARG A 1 90 ? -13.530 -7.115 27.252 1.00 88.69 90 ARG A CA 1
ATOM 655 C C . ARG A 1 90 ? -12.017 -7.351 27.282 1.00 88.69 90 ARG A C 1
ATOM 657 O O . ARG A 1 90 ? -11.554 -8.359 26.749 1.00 88.69 90 ARG A O 1
ATOM 664 N N . LEU A 1 91 ? -11.239 -6.437 27.868 1.00 87.25 91 LEU A N 1
ATOM 665 C CA . LEU A 1 91 ? -9.783 -6.531 27.900 1.00 87.25 91 LEU A CA 1
ATOM 666 C C . LEU A 1 91 ? -9.288 -7.243 29.157 1.00 87.25 91 LEU A C 1
ATOM 668 O O . LEU A 1 91 ? -9.516 -6.799 30.281 1.00 87.25 91 LEU A O 1
ATOM 672 N N . GLU A 1 92 ? -8.508 -8.300 28.954 1.00 86.69 92 GLU A N 1
ATOM 673 C CA . GLU A 1 92 ? -7.709 -8.890 30.026 1.00 86.69 92 GLU A CA 1
ATOM 674 C C . GLU A 1 92 ? -6.652 -7.885 30.518 1.00 86.69 92 GLU A C 1
ATOM 676 O O . GLU A 1 92 ? -6.114 -7.134 29.697 1.00 86.69 92 GLU A O 1
ATOM 681 N N . PRO A 1 93 ? -6.295 -7.871 31.818 1.00 83.31 93 PRO A N 1
ATOM 682 C CA . PRO A 1 93 ? -5.396 -6.861 32.382 1.00 83.31 93 PRO A CA 1
ATOM 683 C C . PRO A 1 93 ? -4.071 -6.712 31.620 1.00 83.31 93 PRO A C 1
ATOM 685 O O . PRO A 1 93 ? -3.712 -5.604 31.236 1.00 83.31 93 PRO A O 1
ATOM 688 N N . GLY A 1 94 ? -3.395 -7.823 31.300 1.00 84.75 94 GLY A N 1
ATOM 689 C CA . GLY A 1 94 ? -2.118 -7.785 30.575 1.00 84.75 94 GLY A CA 1
ATOM 690 C C . GLY A 1 94 ? -2.240 -7.308 29.123 1.00 84.75 94 GLY A C 1
ATOM 691 O O . GLY A 1 94 ? -1.334 -6.653 28.608 1.00 84.75 94 GLY A O 1
ATOM 692 N N . PHE A 1 95 ? -3.367 -7.591 28.464 1.00 87.25 95 PHE A N 1
ATOM 693 C CA . PHE A 1 95 ? -3.639 -7.074 27.123 1.00 87.25 95 PHE A CA 1
ATOM 694 C C . PHE A 1 95 ? -3.960 -5.581 27.170 1.00 87.25 95 PHE A C 1
ATOM 696 O O . PHE A 1 95 ? -3.482 -4.820 26.332 1.00 87.25 95 PHE A O 1
ATOM 703 N N . ARG A 1 96 ? -4.755 -5.153 28.158 1.00 86.94 96 ARG A N 1
ATOM 704 C CA . ARG A 1 96 ? -5.094 -3.747 28.379 1.00 86.94 96 ARG A CA 1
ATOM 705 C C . ARG A 1 96 ? -3.833 -2.918 28.575 1.00 86.94 96 ARG A C 1
ATOM 707 O O . ARG A 1 96 ? -3.698 -1.896 27.917 1.00 86.94 96 ARG A O 1
ATOM 714 N N . ASP A 1 97 ? -2.907 -3.371 29.411 1.00 86.38 97 ASP A N 1
ATOM 715 C CA . ASP A 1 97 ? -1.675 -2.632 29.692 1.00 86.38 97 ASP A CA 1
ATOM 716 C C . ASP A 1 97 ? -0.828 -2.452 28.422 1.00 86.38 97 ASP A C 1
ATOM 718 O O . ASP A 1 97 ? -0.380 -1.345 28.131 1.00 86.38 97 ASP A O 1
ATOM 722 N N . ASP A 1 98 ? -0.686 -3.500 27.604 1.00 87.12 98 ASP A N 1
ATOM 723 C CA . ASP A 1 98 ? 0.003 -3.404 26.311 1.00 87.12 98 ASP A CA 1
ATOM 724 C C . ASP A 1 98 ? -0.754 -2.539 25.290 1.00 87.12 98 ASP A C 1
ATOM 726 O O . ASP A 1 98 ? -0.126 -1.845 24.495 1.00 87.12 98 ASP A O 1
ATOM 730 N N . LEU A 1 99 ? -2.091 -2.556 25.291 1.00 86.12 99 LEU A N 1
ATOM 731 C CA . LEU A 1 99 ? -2.899 -1.718 24.401 1.00 86.12 99 LEU A CA 1
ATOM 732 C C . LEU A 1 99 ? -2.806 -0.238 24.778 1.00 86.12 99 LEU A C 1
ATOM 734 O O . LEU A 1 99 ? -2.804 0.613 23.891 1.00 86.12 99 LEU A O 1
ATOM 738 N N . MET A 1 100 ? -2.719 0.062 26.076 1.00 84.62 100 MET A N 1
ATOM 739 C CA . MET A 1 100 ? -2.543 1.416 26.608 1.00 84.62 100 MET A CA 1
ATOM 740 C C . MET A 1 100 ? -1.133 1.968 26.369 1.00 84.62 100 MET A C 1
ATOM 742 O O . MET A 1 100 ? -0.924 3.179 26.444 1.00 84.62 100 MET A O 1
ATOM 746 N N . ARG A 1 101 ? -0.172 1.109 26.011 1.00 81.50 101 ARG A N 1
ATOM 747 C CA . ARG A 1 101 ? 1.133 1.528 25.503 1.00 81.50 101 ARG A CA 1
ATOM 748 C C . ARG A 1 101 ? 1.019 1.939 24.032 1.00 81.50 101 ARG A C 1
ATOM 750 O O . ARG A 1 101 ? 0.892 1.116 23.125 1.00 81.50 101 ARG A O 1
ATOM 757 N N . ALA A 1 102 ? 1.067 3.248 23.802 1.00 68.44 102 ALA A N 1
ATOM 758 C CA . ALA A 1 102 ? 0.817 3.875 22.506 1.00 68.44 102 ALA A CA 1
ATOM 759 C C . ALA A 1 102 ? 1.811 3.481 21.388 1.00 68.44 102 ALA A C 1
ATOM 761 O O . ALA A 1 102 ? 1.573 3.778 20.222 1.00 68.44 102 ALA A O 1
ATOM 762 N N . ASP A 1 103 ? 2.918 2.810 21.676 1.00 74.94 103 ASP A N 1
ATOM 763 C CA . ASP A 1 103 ? 3.976 2.481 20.715 1.00 74.94 103 ASP A CA 1
ATOM 764 C C . ASP A 1 103 ? 3.810 1.109 20.037 1.00 74.94 103 ASP A C 1
ATOM 766 O O . ASP A 1 103 ? 4.483 0.825 19.046 1.00 74.94 103 ASP A O 1
ATOM 770 N N . ILE A 1 104 ? 2.898 0.252 20.513 1.00 76.00 104 ILE A N 1
ATOM 771 C CA . ILE A 1 104 ? 2.801 -1.132 20.024 1.00 76.00 104 ILE A CA 1
ATOM 772 C C . ILE A 1 104 ? 1.634 -1.287 19.028 1.00 76.00 104 ILE A C 1
ATOM 774 O O . ILE A 1 104 ? 0.493 -0.966 19.377 1.00 76.00 104 ILE A O 1
ATOM 778 N N . PRO A 1 105 ? 1.860 -1.802 17.799 1.00 81.31 105 PRO A N 1
ATOM 779 C CA . PRO A 1 105 ? 0.791 -2.134 16.858 1.00 81.31 105 PRO A CA 1
ATOM 780 C C . PRO A 1 105 ? -0.159 -3.193 17.419 1.00 81.31 105 PRO A C 1
ATOM 782 O O . PRO A 1 105 ? 0.292 -4.216 17.934 1.00 81.31 105 PRO A O 1
ATOM 785 N N . ILE A 1 106 ? -1.467 -3.024 17.210 1.00 85.88 106 ILE A N 1
ATOM 786 C CA . ILE A 1 106 ? -2.495 -3.970 17.681 1.00 85.88 106 ILE A CA 1
ATOM 787 C C . ILE A 1 106 ? -2.222 -5.395 17.183 1.00 85.88 106 ILE A C 1
ATOM 789 O O . ILE A 1 106 ? -2.308 -6.345 17.957 1.00 85.88 106 ILE A O 1
ATOM 793 N N . GLY A 1 107 ? -1.795 -5.555 15.926 1.00 82.56 107 GLY A N 1
ATOM 794 C CA . GLY A 1 107 ? -1.415 -6.862 15.383 1.00 82.56 107 GLY A CA 1
ATOM 795 C C . GLY A 1 107 ? -0.270 -7.542 16.151 1.00 82.56 107 GLY A C 1
ATOM 796 O O . GLY A 1 107 ? -0.317 -8.752 16.375 1.00 82.56 107 GLY A O 1
ATOM 797 N N . LYS A 1 108 ? 0.730 -6.775 16.616 1.00 82.31 108 LYS A N 1
ATOM 798 C CA . LYS A 1 108 ? 1.833 -7.300 17.441 1.00 82.31 108 LYS A CA 1
ATOM 799 C C . LYS A 1 108 ? 1.340 -7.673 18.849 1.00 82.31 108 LYS A C 1
ATOM 801 O O . LYS A 1 108 ? 1.764 -8.703 19.370 1.00 82.31 108 LYS A O 1
ATOM 806 N N . ILE A 1 109 ? 0.406 -6.908 19.425 1.00 86.94 109 ILE A N 1
ATOM 807 C CA . ILE A 1 109 ? -0.214 -7.214 20.730 1.00 86.94 109 ILE A CA 1
ATOM 808 C C . ILE A 1 109 ? -1.024 -8.517 20.651 1.00 86.94 109 ILE A C 1
ATOM 810 O O . ILE A 1 109 ? -0.810 -9.418 21.460 1.00 86.94 109 ILE A O 1
ATOM 814 N N . LEU A 1 110 ? -1.884 -8.666 19.636 1.00 86.81 110 LEU A N 1
ATOM 815 C CA . LEU A 1 110 ? -2.670 -9.888 19.409 1.00 86.81 110 LEU A CA 1
ATOM 816 C C . LEU A 1 110 ? -1.767 -11.126 19.303 1.00 86.81 110 LEU A C 1
ATOM 818 O O . LEU A 1 110 ? -2.045 -12.151 19.921 1.00 86.81 110 LEU A O 1
ATOM 822 N N . LYS A 1 111 ? -0.645 -11.013 18.579 1.00 86.00 111 LYS A N 1
ATOM 823 C CA . LYS A 1 111 ? 0.335 -12.098 18.435 1.00 86.00 111 LYS A CA 1
ATOM 824 C C . LYS A 1 111 ? 1.053 -12.420 19.750 1.00 86.00 111 LYS A C 1
ATOM 826 O O . LYS A 1 111 ? 1.209 -13.595 20.074 1.00 86.00 111 LYS A O 1
ATOM 831 N N . LYS A 1 112 ? 1.475 -11.400 20.509 1.00 87.25 112 LYS A N 1
ATOM 832 C CA . LYS A 1 112 ? 2.150 -11.557 21.812 1.00 87.25 112 LYS A CA 1
ATOM 833 C C . LYS A 1 112 ? 1.281 -12.333 22.804 1.00 87.25 112 LYS A C 1
ATOM 835 O O . LYS A 1 112 ? 1.778 -13.242 23.460 1.00 87.25 112 LYS A O 1
ATOM 840 N N . HIS A 1 113 ? -0.009 -12.008 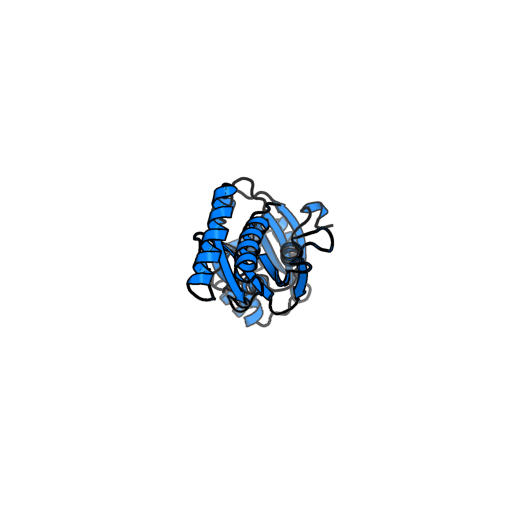22.858 1.00 87.12 113 HIS A N 1
ATOM 841 C CA . HIS A 1 113 ? -0.987 -12.652 23.742 1.00 87.12 113 HIS A CA 1
ATOM 842 C C . HIS A 1 113 ? -1.634 -13.907 23.141 1.00 87.12 113 HIS A C 1
ATOM 844 O O . HIS A 1 113 ? -2.519 -14.483 23.761 1.00 87.12 113 HIS A O 1
ATOM 850 N N . ARG A 1 114 ? -1.194 -14.350 21.950 1.00 86.38 114 ARG A N 1
ATOM 851 C CA . ARG A 1 114 ? -1.731 -15.524 21.231 1.00 86.38 114 ARG A CA 1
ATOM 852 C C . ARG A 1 114 ? -3.261 -15.498 21.125 1.00 86.38 114 ARG A C 1
ATOM 854 O O . ARG A 1 114 ? -3.926 -16.507 21.332 1.00 86.38 114 ARG A O 1
ATOM 861 N N . ILE A 1 115 ? -3.812 -14.325 20.818 1.00 85.69 115 ILE A N 1
ATOM 862 C CA . ILE A 1 115 ? -5.257 -14.134 20.708 1.00 85.69 115 ILE A CA 1
ATOM 863 C C . ILE A 1 115 ? -5.758 -14.790 19.422 1.00 85.69 115 ILE A C 1
ATOM 865 O O . ILE A 1 115 ? -5.497 -14.302 18.320 1.00 85.69 115 ILE A O 1
ATOM 869 N N . GLU A 1 116 ? -6.514 -15.873 19.573 1.00 86.88 116 GLU A N 1
ATOM 870 C CA . GLU A 1 116 ? -7.284 -16.462 18.482 1.00 86.88 116 GLU A CA 1
ATOM 871 C C . GLU A 1 116 ? -8.431 -15.525 18.108 1.00 86.88 116 GLU A C 1
ATOM 873 O O . GLU A 1 116 ? -9.258 -15.144 18.940 1.00 86.88 116 GLU A O 1
ATOM 878 N N . SER A 1 117 ? -8.443 -15.091 16.852 1.00 89.50 117 SER A N 1
ATOM 879 C CA . SER A 1 117 ? -9.447 -14.165 16.346 1.00 89.50 117 SER A CA 1
ATOM 880 C C . SER A 1 117 ? -9.610 -14.302 14.840 1.00 89.50 117 SER A C 1
ATOM 882 O O . SER A 1 117 ? -8.712 -14.781 14.147 1.00 89.50 117 SER A O 1
ATOM 884 N N . ARG A 1 118 ? -10.756 -13.847 14.339 1.00 89.69 118 ARG A N 1
ATOM 885 C CA . ARG A 1 118 ? -11.030 -13.691 12.905 1.00 89.69 118 ARG A CA 1
ATOM 886 C C . ARG A 1 118 ? -11.420 -12.250 12.605 1.00 89.69 118 ARG A C 1
ATOM 888 O O . ARG A 1 118 ? -11.904 -11.546 13.493 1.00 89.69 118 ARG A O 1
ATOM 895 N N . ARG A 1 119 ? -11.220 -11.812 11.365 1.00 91.62 119 ARG A N 1
ATOM 896 C CA . ARG A 1 119 ? -11.683 -10.503 10.893 1.00 91.62 119 ARG A CA 1
ATOM 897 C C . ARG A 1 119 ? -12.956 -10.681 10.076 1.00 91.62 119 ARG A C 1
ATOM 899 O O . ARG A 1 119 ? -12.988 -11.491 9.160 1.00 91.62 119 ARG A O 1
ATOM 906 N N . GLU A 1 120 ? -13.982 -9.904 10.392 1.00 92.94 120 GLU A N 1
ATOM 907 C CA . GLU A 1 120 ? -15.222 -9.830 9.620 1.00 92.94 120 GLU A CA 1
ATOM 908 C C . GLU A 1 120 ? -15.342 -8.431 9.021 1.00 92.94 120 GLU A C 1
ATOM 910 O O . GLU A 1 120 ? -15.483 -7.449 9.754 1.00 92.94 120 GLU A O 1
ATOM 915 N N . ILE A 1 121 ? -15.237 -8.335 7.695 1.00 92.12 121 ILE A N 1
ATOM 916 C CA . ILE A 1 121 ? -15.352 -7.066 6.972 1.00 92.12 121 ILE A CA 1
ATOM 917 C C . ILE A 1 121 ? -16.820 -6.647 6.970 1.00 92.12 121 ILE A C 1
ATOM 919 O O . ILE A 1 121 ? -17.675 -7.373 6.466 1.00 92.12 121 ILE A O 1
ATOM 923 N N . SER A 1 122 ? -17.096 -5.477 7.537 1.00 90.19 122 SER A N 1
ATOM 924 C CA . SER A 1 122 ? -18.444 -4.920 7.631 1.00 90.19 122 SER A CA 1
ATOM 925 C C . SER A 1 122 ? -18.753 -3.971 6.481 1.00 90.19 122 SER A C 1
ATOM 927 O O . SER A 1 122 ? -19.903 -3.888 6.066 1.00 90.19 122 SER A O 1
ATOM 929 N N . ASP A 1 123 ? -17.752 -3.227 5.998 1.00 91.00 123 ASP A N 1
ATOM 930 C CA . ASP A 1 123 ? -17.959 -2.218 4.962 1.00 91.00 123 ASP A CA 1
ATOM 931 C C . ASP A 1 123 ? -16.673 -1.878 4.196 1.00 91.00 123 ASP A C 1
ATOM 933 O O . ASP A 1 123 ? -15.577 -1.892 4.765 1.00 91.00 123 ASP A O 1
ATOM 937 N N . ILE A 1 124 ? -16.814 -1.544 2.912 1.00 91.56 124 ILE A N 1
ATOM 938 C CA . ILE A 1 124 ? -15.738 -1.072 2.032 1.00 91.56 124 ILE A CA 1
ATOM 939 C C . ILE A 1 124 ? -16.276 0.096 1.213 1.00 91.56 124 ILE A C 1
ATOM 941 O O . ILE A 1 124 ? -17.283 -0.034 0.519 1.00 91.56 124 ILE A O 1
ATOM 945 N N . ARG A 1 125 ? -15.577 1.232 1.251 1.00 90.88 125 ARG A N 1
ATOM 946 C CA . ARG A 1 125 ? -15.998 2.464 0.581 1.00 90.88 125 ARG A CA 1
ATOM 947 C C . ARG A 1 125 ? -14.836 3.165 -0.092 1.00 90.88 125 ARG A C 1
ATOM 949 O O . ARG A 1 125 ? -13.694 3.098 0.353 1.00 90.88 125 ARG A O 1
ATOM 956 N N . LEU A 1 126 ? -15.166 3.919 -1.129 1.00 88.75 126 LEU A N 1
ATOM 957 C CA . LEU A 1 126 ? -14.274 4.899 -1.721 1.00 88.75 126 LEU A CA 1
ATOM 958 C C . LEU A 1 126 ? -14.659 6.278 -1.179 1.00 88.75 126 LEU A C 1
ATOM 960 O O . LEU A 1 126 ? -15.787 6.731 -1.363 1.00 88.75 126 LEU A O 1
ATOM 964 N N . VAL A 1 127 ? -13.738 6.918 -0.469 1.00 90.31 127 VAL A N 1
ATOM 965 C CA . VAL A 1 127 ? -13.976 8.152 0.281 1.00 90.31 127 VAL A CA 1
ATOM 966 C C . VAL A 1 127 ? -13.007 9.251 -0.146 1.00 90.31 127 VAL A C 1
ATOM 968 O O . VAL A 1 127 ? -11.908 8.988 -0.638 1.00 90.31 127 VAL A O 1
ATOM 971 N N . SER A 1 128 ? -13.422 10.495 0.066 1.00 88.81 128 SER A N 1
ATOM 972 C CA . SER A 1 128 ? -12.566 11.676 -0.046 1.00 88.81 128 SER A CA 1
ATOM 973 C C . SER A 1 128 ? -12.425 12.270 1.354 1.00 88.81 128 SER A C 1
ATOM 975 O O . SER A 1 128 ? -13.348 12.955 1.798 1.00 88.81 128 SER A O 1
ATOM 977 N N . PRO A 1 129 ? -11.341 11.954 2.083 1.00 87.12 129 PRO A N 1
ATOM 978 C CA . PRO A 1 129 ? -11.189 12.412 3.452 1.00 87.12 129 PRO A CA 1
ATOM 979 C C . PRO A 1 129 ? -10.930 13.921 3.513 1.00 87.12 129 PRO A C 1
ATOM 981 O O . PRO A 1 129 ? -10.720 14.598 2.499 1.00 87.12 129 PRO A O 1
ATOM 984 N N . ASP A 1 130 ? -10.959 14.455 4.727 1.00 86.94 130 ASP A N 1
ATOM 985 C CA . ASP A 1 130 ? -10.683 15.855 5.010 1.00 86.94 130 ASP A CA 1
ATOM 986 C C . ASP A 1 130 ? -9.310 16.302 4.453 1.00 86.94 130 ASP A C 1
ATOM 988 O O . ASP A 1 130 ? -8.419 15.480 4.204 1.00 86.94 130 ASP A O 1
ATOM 992 N N . PRO A 1 131 ? -9.134 17.607 4.166 1.00 83.69 131 PRO A N 1
ATOM 993 C CA . PRO A 1 131 ? -7.873 18.131 3.642 1.00 83.69 131 PRO A CA 1
ATOM 994 C C . PRO A 1 131 ? -6.660 17.804 4.521 1.00 83.69 131 PRO A C 1
ATOM 996 O O . PRO A 1 131 ? -5.597 17.499 3.979 1.00 83.69 131 PRO A O 1
ATOM 999 N N . ASP A 1 132 ? -6.822 17.808 5.847 1.00 85.44 132 ASP A N 1
ATOM 1000 C CA . ASP A 1 132 ? -5.720 17.566 6.779 1.00 85.44 132 ASP A CA 1
ATOM 1001 C C . ASP A 1 132 ? -5.232 16.121 6.667 1.00 85.44 132 ASP A C 1
ATOM 1003 O O . ASP A 1 132 ? -4.028 15.881 6.544 1.00 85.44 132 ASP A O 1
ATOM 1007 N N . LEU A 1 133 ? -6.146 15.144 6.619 1.00 86.06 133 LEU A N 1
ATOM 1008 C CA . LEU A 1 133 ? -5.763 13.753 6.397 1.00 86.06 133 LEU A CA 1
ATOM 1009 C C . LEU A 1 133 ? -5.090 13.554 5.033 1.00 86.06 133 LEU A C 1
ATOM 1011 O O . LEU A 1 133 ? -4.065 12.880 4.966 1.00 86.06 133 LEU A O 1
ATOM 1015 N N . ARG A 1 134 ? -5.592 14.171 3.956 1.00 84.50 134 ARG A N 1
ATOM 1016 C CA . ARG A 1 134 ? -4.959 14.082 2.621 1.00 84.50 134 ARG A CA 1
ATOM 1017 C C . ARG A 1 134 ? -3.537 14.634 2.606 1.00 84.50 134 ARG A C 1
ATOM 1019 O O . ARG A 1 134 ? -2.653 14.013 2.008 1.00 84.50 134 ARG A O 1
ATOM 1026 N N . HIS A 1 135 ? -3.317 15.760 3.286 1.00 83.62 135 HIS A N 1
ATOM 1027 C CA . HIS A 1 135 ? -2.001 16.379 3.406 1.00 83.62 135 HIS A CA 1
ATOM 1028 C C . HIS A 1 135 ? -1.013 15.462 4.135 1.00 83.62 135 HIS A C 1
ATOM 1030 O O . HIS A 1 135 ? 0.160 15.425 3.785 1.00 83.62 135 HIS A O 1
ATOM 1036 N N . ARG A 1 136 ? -1.464 14.676 5.119 1.00 85.06 136 ARG A N 1
ATOM 1037 C CA . ARG A 1 136 ? -0.583 13.734 5.832 1.00 85.06 136 ARG A CA 1
ATOM 1038 C C . ARG A 1 136 ? -0.025 12.643 4.927 1.00 85.06 136 ARG A C 1
ATOM 1040 O O . ARG A 1 136 ? 1.101 12.221 5.132 1.00 85.06 136 ARG A O 1
ATOM 1047 N N . PHE A 1 137 ? -0.776 12.198 3.924 1.00 84.12 137 PHE A N 1
ATOM 1048 C CA . PHE A 1 137 ? -0.297 11.195 2.968 1.00 84.12 137 PHE A CA 1
ATOM 1049 C C . PHE A 1 137 ? 0.558 11.781 1.830 1.00 84.12 137 PHE A C 1
ATOM 1051 O O . PHE A 1 137 ? 0.915 11.035 0.919 1.00 84.12 137 PHE A O 1
ATOM 1058 N N . ASP A 1 138 ? 0.860 13.086 1.845 1.00 80.44 138 ASP A N 1
ATOM 1059 C CA . ASP A 1 138 ? 1.511 13.805 0.738 1.00 80.44 138 ASP A CA 1
ATOM 1060 C C . ASP A 1 138 ? 0.775 13.604 -0.604 1.00 80.44 138 ASP A C 1
ATOM 1062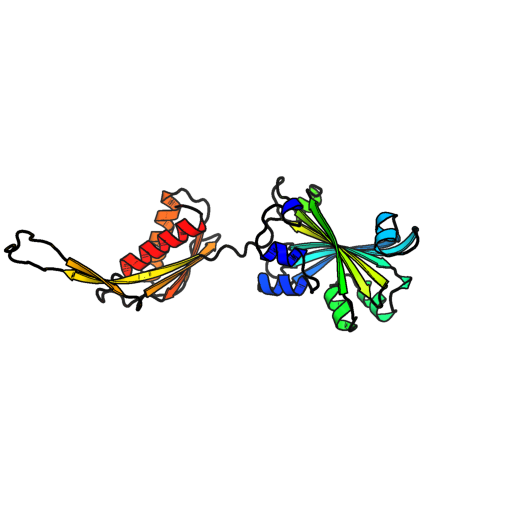 O O . ASP A 1 138 ? 1.379 13.446 -1.668 1.00 80.44 138 ASP A O 1
ATOM 1066 N N . THR A 1 139 ? -0.562 13.558 -0.557 1.00 76.56 139 THR A N 1
ATOM 1067 C CA . THR A 1 139 ? -1.409 13.283 -1.729 1.00 76.56 139 THR A CA 1
ATOM 1068 C C . THR A 1 139 ? -2.052 14.543 -2.301 1.00 76.56 139 THR A C 1
ATOM 1070 O O . THR A 1 139 ? -2.382 15.481 -1.577 1.00 76.56 139 THR A O 1
ATOM 1073 N N . GLY A 1 140 ? -2.261 14.561 -3.623 1.00 71.81 140 GLY A N 1
ATOM 1074 C CA . GLY A 1 140 ? -2.943 15.662 -4.308 1.00 71.81 140 GLY A CA 1
ATOM 1075 C C . GLY A 1 140 ? -4.432 15.763 -3.936 1.00 71.81 140 GLY A C 1
ATOM 1076 O O . GLY A 1 140 ? -5.019 14.771 -3.495 1.00 71.81 140 GLY A O 1
ATOM 1077 N N . PRO A 1 141 ? -5.077 16.922 -4.162 1.00 69.81 141 PRO A N 1
ATOM 1078 C CA . PRO A 1 141 ? -6.441 17.203 -3.698 1.00 69.81 141 PRO A CA 1
ATOM 1079 C C . PRO A 1 141 ? -7.502 16.249 -4.268 1.00 69.81 141 PRO A C 1
ATOM 1081 O O . PRO A 1 141 ? -8.461 15.928 -3.572 1.00 69.81 141 PRO A O 1
ATOM 1084 N N . GLU A 1 142 ? -7.301 15.734 -5.479 1.00 75.94 142 GLU A N 1
ATOM 1085 C CA . GLU A 1 142 ? -8.219 14.799 -6.151 1.00 75.94 142 GLU A CA 1
ATOM 1086 C C . GLU A 1 142 ? -8.004 13.327 -5.747 1.00 75.94 142 GLU A C 1
ATOM 1088 O O . GLU A 1 142 ? -8.683 12.426 -6.244 1.00 75.94 142 GLU A O 1
ATOM 1093 N N . THR A 1 143 ? -7.042 13.046 -4.861 1.00 79.62 143 THR A N 1
ATOM 1094 C CA . THR A 1 143 ? -6.708 11.667 -4.486 1.00 79.62 143 THR A CA 1
ATOM 1095 C C . THR A 1 143 ? -7.832 11.055 -3.662 1.00 79.62 143 THR A C 1
ATOM 1097 O O . THR A 1 143 ? -8.167 11.534 -2.578 1.00 79.62 143 THR A O 1
ATOM 1100 N N . ARG A 1 144 ? -8.390 9.954 -4.168 1.00 85.25 144 ARG A N 1
ATOM 1101 C CA . ARG A 1 144 ? -9.408 9.168 -3.465 1.00 85.25 144 ARG A CA 1
ATOM 1102 C C . ARG A 1 144 ? -8.763 8.130 -2.557 1.00 85.25 144 ARG A C 1
ATOM 1104 O O . ARG A 1 144 ? -7.656 7.657 -2.819 1.00 85.25 144 ARG A O 1
ATOM 1111 N N . PHE A 1 145 ? -9.477 7.768 -1.501 1.00 90.50 145 PHE A N 1
ATOM 1112 C CA . PHE A 1 145 ? -9.026 6.832 -0.480 1.00 90.50 145 PHE A CA 1
ATOM 1113 C C . PHE A 1 145 ? -9.970 5.647 -0.399 1.00 90.50 145 PHE A C 1
ATOM 1115 O O . PHE A 1 145 ? -11.187 5.800 -0.432 1.00 90.50 145 PHE A O 1
ATOM 1122 N N . LEU A 1 146 ? -9.401 4.463 -0.259 1.00 90.81 146 LEU A N 1
ATOM 1123 C CA . LEU A 1 146 ? -10.135 3.271 0.109 1.00 90.81 146 LEU A CA 1
ATOM 1124 C C . LEU A 1 146 ? -10.266 3.254 1.630 1.00 90.81 146 LEU A C 1
ATOM 1126 O O . LEU A 1 146 ? -9.267 3.352 2.340 1.00 90.81 146 LEU A O 1
ATOM 1130 N N . SER A 1 147 ? -11.503 3.159 2.109 1.00 92.62 147 SER A N 1
ATOM 1131 C CA . SER A 1 147 ? -11.838 2.888 3.503 1.00 92.62 147 SER A CA 1
ATOM 1132 C C . SER A 1 147 ? -12.356 1.461 3.601 1.00 92.62 147 SER A C 1
ATOM 1134 O O . SER A 1 147 ? -13.201 1.041 2.805 1.00 92.62 147 SER A O 1
ATOM 1136 N N . ARG A 1 148 ? -11.863 0.715 4.586 1.00 93.00 148 ARG A N 1
ATOM 1137 C CA . ARG A 1 148 ? -12.435 -0.571 4.979 1.00 93.00 148 ARG A CA 1
ATOM 1138 C C . ARG A 1 148 ? -12.685 -0.583 6.473 1.00 93.00 148 ARG A C 1
ATOM 1140 O O . ARG A 1 148 ? -11.812 -0.225 7.259 1.00 93.00 148 ARG A O 1
ATOM 1147 N N . THR A 1 149 ? -13.873 -1.023 6.856 1.00 94.38 149 THR A N 1
ATOM 1148 C CA . THR A 1 149 ? -14.264 -1.204 8.250 1.00 94.38 149 THR A CA 1
ATOM 1149 C C . THR A 1 149 ? -14.467 -2.683 8.511 1.00 94.38 149 THR A C 1
ATOM 1151 O O . THR A 1 149 ? -15.206 -3.357 7.792 1.00 94.38 149 THR A O 1
ATOM 1154 N N . TYR A 1 150 ? -13.829 -3.197 9.554 1.00 94.00 150 TYR A N 1
ATOM 1155 C CA . TYR A 1 150 ? -13.957 -4.589 9.953 1.00 94.00 150 TYR A CA 1
ATOM 1156 C C . TYR A 1 150 ? -13.975 -4.736 11.468 1.00 94.00 150 TYR A C 1
ATOM 1158 O O . TYR A 1 150 ? -13.551 -3.860 12.228 1.00 94.00 150 TYR A O 1
ATOM 1166 N N . ARG A 1 151 ? -14.472 -5.886 11.908 1.00 94.88 151 ARG A N 1
ATOM 1167 C CA . ARG A 1 151 ? -14.506 -6.283 13.310 1.00 94.88 151 ARG A CA 1
ATOM 1168 C C . ARG A 1 151 ? -13.532 -7.424 13.530 1.00 94.88 151 ARG A C 1
ATOM 1170 O O . ARG A 1 151 ? -13.474 -8.352 12.729 1.00 94.88 151 ARG A O 1
ATOM 1177 N N . ILE A 1 152 ? -12.780 -7.370 14.618 1.00 93.19 152 ILE A N 1
ATOM 1178 C CA . ILE A 1 152 ? -12.029 -8.519 15.121 1.00 93.19 152 ILE A CA 1
ATOM 1179 C C . ILE A 1 152 ? -12.960 -9.265 16.066 1.00 93.19 152 ILE A C 1
ATOM 1181 O O . ILE A 1 152 ? -13.404 -8.691 17.057 1.00 93.19 152 ILE A O 1
ATOM 1185 N N . ILE A 1 153 ? -13.261 -10.522 15.760 1.00 92.62 153 ILE A N 1
ATOM 1186 C CA . ILE A 1 153 ? -14.130 -11.377 16.568 1.00 92.62 153 ILE A CA 1
ATOM 1187 C C . ILE A 1 153 ? -13.273 -12.343 17.383 1.00 92.62 153 ILE A C 1
ATOM 1189 O O . ILE A 1 153 ? -12.381 -12.995 16.834 1.00 92.62 153 ILE A O 1
ATOM 1193 N N . ARG A 1 154 ? -13.560 -12.445 18.683 1.00 89.88 154 ARG A N 1
ATOM 1194 C CA . ARG A 1 154 ? -12.936 -13.379 19.632 1.00 89.88 154 ARG A CA 1
ATOM 1195 C C . ARG A 1 154 ? -14.044 -14.071 20.418 1.00 89.88 154 ARG A C 1
ATOM 1197 O O . ARG A 1 154 ? -14.904 -13.382 20.955 1.00 89.88 154 ARG A O 1
ATOM 1204 N N . ASN A 1 155 ? -14.017 -15.402 20.504 1.00 88.56 155 ASN A N 1
ATOM 1205 C CA . ASN A 1 155 ? -15.062 -16.195 21.174 1.00 88.56 155 ASN A CA 1
ATOM 1206 C C . ASN A 1 155 ? -16.483 -15.811 20.707 1.00 88.56 155 ASN A C 1
ATOM 1208 O O . ASN A 1 155 ? -17.370 -15.599 21.526 1.00 88.56 155 ASN A O 1
ATOM 1212 N N . ASP A 1 156 ? -16.650 -15.626 19.394 1.00 89.31 156 ASP A N 1
ATOM 1213 C CA . ASP A 1 156 ? -17.896 -15.191 18.740 1.00 89.31 156 ASP A CA 1
ATOM 1214 C C . ASP A 1 156 ? -18.464 -13.833 19.186 1.00 89.31 156 ASP A C 1
ATOM 1216 O O . ASP A 1 156 ? -19.591 -13.485 18.842 1.00 89.31 156 ASP A O 1
ATOM 1220 N N . LEU A 1 157 ? -17.656 -13.014 19.866 1.00 92.69 157 LEU A N 1
ATOM 1221 C CA . LEU A 1 157 ? -18.014 -11.659 20.276 1.00 92.69 157 LEU A CA 1
ATOM 1222 C C . LEU A 1 157 ? -17.128 -10.603 19.590 1.00 92.69 157 LEU A C 1
ATOM 1224 O O . LEU A 1 157 ? -15.919 -10.821 19.435 1.00 92.69 157 LEU A O 1
ATOM 1228 N N . PRO A 1 158 ? -17.680 -9.432 19.206 1.00 93.81 158 PRO A N 1
ATOM 1229 C CA . PRO A 1 158 ? -16.893 -8.335 18.645 1.00 93.81 158 PRO A CA 1
ATOM 1230 C C . PRO A 1 158 ? -15.867 -7.793 19.647 1.00 93.81 158 PRO A C 1
ATOM 1232 O O . PRO A 1 158 ? -16.178 -7.075 20.590 1.00 93.81 158 PRO A O 1
ATOM 1235 N N . PHE A 1 159 ? -14.601 -8.125 19.460 1.00 92.50 159 PHE A N 1
ATOM 1236 C CA . PHE A 1 159 ? -13.530 -7.707 20.356 1.00 92.50 159 PHE A CA 1
ATOM 1237 C C . PHE A 1 159 ? -13.032 -6.292 20.043 1.00 92.50 159 PHE A C 1
ATOM 1239 O O . PHE A 1 159 ? -12.688 -5.538 20.950 1.00 92.50 159 PHE A O 1
ATOM 1246 N N . MET A 1 160 ? -13.006 -5.919 18.764 1.00 94.69 160 MET A N 1
ATOM 1247 C CA . MET A 1 160 ? -12.514 -4.619 18.311 1.00 94.69 160 MET A CA 1
ATOM 1248 C C . MET A 1 160 ? -13.166 -4.229 16.987 1.00 94.69 160 MET A C 1
ATOM 1250 O O . MET A 1 160 ? -13.386 -5.091 16.141 1.00 94.69 160 MET A O 1
ATOM 1254 N N . ALA A 1 161 ? -13.422 -2.941 16.787 1.00 96.19 161 ALA A N 1
ATOM 1255 C CA . ALA A 1 161 ? -13.837 -2.381 15.505 1.00 96.19 161 ALA A CA 1
ATOM 1256 C C . ALA A 1 161 ? -12.706 -1.503 14.970 1.00 96.19 161 ALA A C 1
ATOM 1258 O O . ALA A 1 161 ? -12.190 -0.657 15.705 1.00 96.19 161 ALA A O 1
ATOM 1259 N N . ILE A 1 162 ? -12.303 -1.722 13.719 1.00 95.44 162 ILE A N 1
ATOM 1260 C CA . ILE A 1 162 ? -11.198 -1.008 13.080 1.00 95.44 162 ILE A CA 1
ATOM 1261 C C . ILE A 1 162 ? -11.669 -0.471 11.732 1.00 95.44 162 ILE A C 1
ATOM 1263 O O . ILE A 1 162 ? -12.191 -1.220 10.908 1.00 95.44 162 ILE A O 1
ATOM 1267 N N . GLU A 1 163 ? -11.449 0.820 11.513 1.00 95.12 163 GLU A N 1
ATOM 1268 C CA . GLU A 1 163 ? -11.522 1.457 10.205 1.00 95.12 163 GLU A CA 1
ATOM 1269 C C . GLU A 1 163 ? -10.103 1.780 9.732 1.00 95.12 163 GLU A C 1
ATOM 1271 O O . GLU A 1 163 ? -9.312 2.376 10.462 1.00 95.12 163 GLU A O 1
ATOM 1276 N N . GLU A 1 164 ? -9.773 1.373 8.512 1.00 93.94 164 GLU A N 1
ATOM 1277 C CA . GLU A 1 164 ? -8.490 1.642 7.869 1.00 93.94 164 GLU A CA 1
ATOM 1278 C C . GLU A 1 164 ? -8.711 2.423 6.581 1.00 93.94 164 GLU A C 1
ATOM 1280 O O . GLU A 1 164 ? -9.539 2.044 5.752 1.00 93.94 164 GLU A O 1
ATOM 1285 N N . LEU A 1 165 ? -7.935 3.490 6.411 1.00 92.94 165 LEU A N 1
ATOM 1286 C CA . LEU A 1 165 ? -7.926 4.346 5.238 1.00 92.94 165 LEU A CA 1
ATOM 1287 C C . LEU A 1 165 ? -6.550 4.314 4.579 1.00 92.94 165 LEU A C 1
ATOM 1289 O O . LEU A 1 165 ? -5.518 4.459 5.241 1.00 92.94 165 LEU A O 1
ATOM 1293 N N . PHE A 1 166 ? -6.544 4.181 3.258 1.00 89.88 166 PHE A N 1
ATOM 1294 C CA . PHE A 1 166 ? -5.340 4.272 2.441 1.00 89.88 166 PHE A CA 1
ATOM 1295 C C . PHE A 1 166 ? -5.648 4.873 1.067 1.00 89.88 166 PHE A C 1
ATOM 1297 O O . PHE A 1 166 ? -6.729 4.641 0.524 1.00 89.88 166 PHE A O 1
ATOM 1304 N N . PRO A 1 167 ? -4.729 5.655 0.474 1.00 86.94 167 PRO A N 1
ATOM 1305 C CA . PRO A 1 167 ? -4.965 6.251 -0.831 1.00 86.94 167 PRO A CA 1
ATOM 1306 C C . PRO A 1 167 ? -5.056 5.169 -1.912 1.00 86.94 167 PRO A C 1
ATOM 1308 O O . PRO A 1 167 ? -4.333 4.177 -1.875 1.00 86.94 167 PRO A O 1
ATOM 1311 N N . VAL A 1 168 ? -5.883 5.386 -2.937 1.00 80.62 168 VAL A N 1
ATOM 1312 C CA . VAL A 1 168 ? -5.927 4.511 -4.130 1.00 80.62 168 VAL A CA 1
ATOM 1313 C C . VAL A 1 168 ? -4.582 4.516 -4.868 1.00 80.62 168 VAL A C 1
ATOM 1315 O O . VAL A 1 168 ? -4.271 3.600 -5.614 1.00 80.62 168 VAL A O 1
ATOM 1318 N N . ALA A 1 169 ? -3.736 5.522 -4.658 1.00 67.88 169 ALA A N 1
ATOM 1319 C CA . ALA A 1 169 ? -2.376 5.525 -5.190 1.00 67.88 169 ALA A CA 1
ATOM 1320 C C . ALA A 1 169 ? -1.387 4.690 -4.351 1.00 67.88 169 ALA A C 1
ATOM 1322 O O . ALA A 1 169 ? -0.254 4.468 -4.788 1.00 67.88 169 ALA A O 1
ATOM 1323 N N . LEU A 1 170 ? -1.776 4.237 -3.149 1.00 64.44 170 LEU A N 1
ATOM 1324 C CA . LEU A 1 170 ? -0.888 3.479 -2.276 1.00 64.44 170 LEU A CA 1
ATOM 1325 C C . LEU A 1 170 ? -0.518 2.159 -2.950 1.00 64.44 170 LEU A C 1
ATOM 1327 O O . LEU A 1 170 ? -1.398 1.421 -3.377 1.00 64.44 170 LEU A O 1
ATOM 1331 N N . CYS A 1 171 ? 0.778 1.852 -2.990 1.00 53.84 171 CYS A N 1
ATOM 1332 C CA . CYS A 1 171 ? 1.347 0.609 -3.514 1.00 53.84 171 CYS A CA 1
ATOM 1333 C C . CYS A 1 171 ? 1.234 0.392 -5.032 1.00 53.84 171 CYS A C 1
ATOM 1335 O O . CYS A 1 171 ? 1.067 -0.730 -5.496 1.00 53.84 171 CYS A O 1
ATOM 1337 N N . THR A 1 172 ? 1.558 1.395 -5.843 1.00 48.38 172 THR A N 1
ATOM 1338 C CA . THR A 1 172 ? 2.422 1.031 -6.974 1.00 48.38 172 THR A CA 1
ATOM 1339 C C . THR A 1 172 ? 3.805 0.764 -6.387 1.00 48.38 172 THR A C 1
ATOM 1341 O O . THR A 1 172 ? 4.547 1.686 -6.063 1.00 48.38 172 THR A O 1
ATOM 1344 N N . ARG A 1 173 ? 4.183 -0.511 -6.211 1.00 50.50 173 ARG A N 1
ATOM 1345 C CA . ARG A 1 173 ? 5.600 -0.840 -6.407 1.00 50.50 173 ARG A CA 1
ATOM 1346 C C . ARG A 1 173 ? 5.924 -0.193 -7.746 1.00 50.50 173 ARG A C 1
ATOM 1348 O O . ARG A 1 173 ? 5.204 -0.493 -8.704 1.00 50.50 173 ARG A O 1
ATOM 1355 N N . GLU A 1 174 ? 6.843 0.773 -7.779 1.00 55.81 174 GLU A N 1
ATOM 1356 C CA . GLU A 1 174 ? 7.096 1.490 -9.027 1.00 55.81 174 GLU A CA 1
ATOM 1357 C C . GLU A 1 174 ? 7.295 0.436 -10.116 1.00 55.81 174 GLU A C 1
ATOM 1359 O O . GLU A 1 174 ? 8.036 -0.530 -9.884 1.00 55.81 174 GLU A O 1
ATOM 1364 N N . PRO A 1 175 ? 6.518 0.502 -11.210 1.00 61.62 175 PRO A N 1
ATOM 1365 C CA . PRO A 1 175 ? 6.461 -0.588 -12.163 1.00 61.62 175 PRO A CA 1
ATOM 1366 C C . PRO A 1 175 ? 7.882 -0.880 -12.633 1.00 61.62 175 PRO A C 1
ATOM 1368 O O . PRO A 1 175 ? 8.534 -0.026 -13.222 1.00 61.62 175 PRO A O 1
ATOM 1371 N N . ARG A 1 176 ? 8.380 -2.080 -12.322 1.00 78.44 176 ARG A N 1
ATOM 1372 C CA . ARG A 1 176 ? 9.668 -2.541 -12.827 1.00 78.44 176 ARG A CA 1
ATOM 1373 C C . ARG A 1 176 ? 9.431 -3.142 -14.191 1.00 78.44 176 ARG A C 1
ATOM 1375 O O . ARG A 1 176 ? 8.795 -4.189 -14.301 1.00 78.44 176 ARG A O 1
ATOM 1382 N N . ILE A 1 177 ? 9.932 -2.476 -15.217 1.00 89.62 177 ILE A N 1
ATOM 1383 C CA . ILE A 1 177 ? 9.859 -2.980 -16.579 1.00 89.62 177 ILE A CA 1
ATOM 1384 C C . ILE A 1 177 ? 11.083 -3.841 -16.830 1.00 89.62 177 ILE A C 1
ATOM 1386 O O . ILE A 1 177 ? 12.216 -3.397 -16.648 1.00 89.62 177 ILE A O 1
ATOM 1390 N N . ARG A 1 178 ? 10.856 -5.080 -17.263 1.00 94.44 178 ARG A N 1
ATOM 1391 C CA . ARG A 1 178 ? 11.921 -5.984 -17.682 1.00 94.44 178 ARG A CA 1
ATOM 1392 C C . ARG A 1 178 ? 11.862 -6.163 -19.186 1.00 94.44 178 ARG A C 1
ATOM 1394 O O . ARG A 1 178 ? 10.935 -6.782 -19.699 1.00 94.44 178 ARG A O 1
ATOM 1401 N N . VAL A 1 179 ? 12.880 -5.669 -19.881 1.00 96.06 179 VAL A N 1
ATOM 1402 C CA . VAL A 1 179 ? 12.994 -5.808 -21.334 1.00 96.06 179 VAL A CA 1
ATOM 1403 C C . VAL A 1 179 ? 14.015 -6.885 -21.656 1.00 96.06 179 VAL A C 1
ATOM 1405 O O . VAL A 1 179 ? 15.158 -6.836 -21.198 1.00 96.06 179 VAL A O 1
ATOM 1408 N N . ARG A 1 180 ? 13.594 -7.858 -22.466 1.00 96.00 180 ARG A N 1
ATOM 1409 C CA . ARG A 1 180 ? 14.457 -8.883 -23.056 1.00 96.00 180 ARG A CA 1
ATOM 1410 C C . ARG A 1 180 ? 14.603 -8.603 -24.547 1.00 96.00 180 ARG A C 1
ATOM 1412 O O . ARG A 1 180 ? 13.605 -8.537 -25.257 1.00 96.00 180 ARG A O 1
ATOM 1419 N N . ALA A 1 181 ? 15.840 -8.489 -25.014 1.00 94.62 181 ALA A N 1
ATOM 1420 C CA . ALA A 1 181 ? 16.172 -8.397 -26.429 1.00 94.62 181 ALA A CA 1
ATOM 1421 C C . ALA A 1 181 ? 17.008 -9.625 -26.836 1.00 94.62 181 ALA A C 1
ATOM 1423 O O . ALA A 1 181 ? 18.088 -9.828 -26.269 1.00 94.62 181 ALA A O 1
ATOM 1424 N N . PRO A 1 182 ? 16.532 -10.458 -27.783 1.00 93.44 182 PRO A N 1
ATOM 1425 C CA . PRO A 1 182 ? 17.292 -11.612 -28.255 1.00 93.44 182 PRO A CA 1
ATOM 1426 C C . PRO A 1 182 ? 18.544 -11.171 -29.023 1.00 93.44 182 PRO A C 1
ATOM 1428 O O . PRO A 1 182 ? 18.572 -10.095 -29.632 1.00 93.44 182 PRO A O 1
ATOM 1431 N N . SER A 1 183 ? 19.576 -12.018 -29.026 1.00 93.81 183 SER A N 1
ATOM 1432 C CA . SER A 1 183 ? 20.720 -11.819 -29.922 1.00 93.81 183 SER A CA 1
ATOM 1433 C C . SER A 1 183 ? 20.327 -12.141 -31.357 1.00 93.81 183 SER A C 1
ATOM 1435 O O . SER A 1 183 ? 19.343 -12.835 -31.617 1.00 93.81 183 SER A O 1
ATOM 1437 N N . ARG A 1 184 ? 21.134 -11.677 -32.310 1.00 89.62 184 ARG A N 1
ATOM 1438 C CA . ARG A 1 184 ? 20.995 -12.082 -33.708 1.00 89.62 184 ARG A CA 1
ATOM 1439 C C . ARG A 1 184 ? 22.343 -12.395 -34.327 1.00 89.62 184 ARG A C 1
ATOM 1441 O O . ARG A 1 184 ? 23.307 -11.674 -34.088 1.00 89.62 184 ARG A O 1
ATOM 1448 N N . LEU A 1 185 ? 22.375 -13.419 -35.167 1.00 88.69 185 LEU A N 1
ATOM 1449 C CA . LEU A 1 185 ? 23.448 -13.640 -36.125 1.00 88.69 185 LEU A CA 1
ATOM 1450 C C . LEU A 1 185 ? 23.026 -13.049 -37.459 1.00 88.69 185 LEU A C 1
ATOM 1452 O O . LEU A 1 185 ? 21.907 -13.276 -37.917 1.00 88.69 185 LEU A O 1
ATOM 1456 N N . HIS A 1 186 ? 23.917 -12.279 -38.069 1.00 87.94 186 HIS A N 1
ATOM 1457 C CA . HIS A 1 186 ? 23.723 -11.771 -39.415 1.00 87.94 186 HIS A CA 1
ATOM 1458 C C . HIS A 1 186 ? 24.665 -12.507 -40.364 1.00 87.94 186 HIS A C 1
ATOM 1460 O O . HIS A 1 186 ? 25.883 -12.416 -40.227 1.00 87.94 186 HIS A O 1
ATOM 1466 N N . LEU A 1 187 ? 24.088 -13.243 -41.307 1.00 85.19 187 LEU A N 1
ATOM 1467 C CA . LEU A 1 187 ? 24.792 -13.976 -42.351 1.00 85.19 187 LEU A CA 1
ATOM 1468 C C . LEU A 1 187 ? 24.611 -13.202 -43.656 1.00 85.19 187 LEU A C 1
ATOM 1470 O O . LEU A 1 187 ? 23.554 -13.282 -44.276 1.00 85.19 187 LEU A O 1
ATOM 1474 N N . GLY A 1 188 ? 25.599 -12.385 -44.012 1.00 78.06 188 GLY A N 1
ATOM 1475 C CA . GLY A 1 188 ? 25.570 -11.533 -45.203 1.00 78.06 188 GLY A CA 1
ATOM 1476 C C . GLY A 1 188 ? 26.378 -12.094 -46.371 1.00 78.06 188 GLY A C 1
ATOM 1477 O O . GLY A 1 188 ? 26.903 -13.203 -46.293 1.00 78.06 188 GLY A O 1
ATOM 1478 N N . LEU A 1 189 ? 26.516 -11.273 -47.418 1.00 74.12 189 LEU A N 1
ATOM 1479 C CA . LEU A 1 189 ? 27.345 -11.547 -48.601 1.00 74.12 189 LEU A CA 1
ATOM 1480 C C . LEU A 1 189 ? 26.882 -12.777 -49.394 1.00 74.12 189 LEU A C 1
ATOM 1482 O O . LEU A 1 189 ? 27.686 -13.582 -49.859 1.00 74.12 189 LEU A O 1
ATOM 1486 N N . ILE A 1 190 ? 25.564 -12.911 -49.543 1.00 75.81 190 ILE A N 1
ATOM 1487 C CA . ILE A 1 190 ? 24.938 -14.049 -50.229 1.00 75.81 190 ILE A CA 1
ATOM 1488 C C . ILE A 1 190 ? 25.345 -14.105 -51.713 1.00 75.81 190 ILE A C 1
ATOM 1490 O O . ILE A 1 190 ? 25.455 -15.193 -52.271 1.00 75.81 190 ILE A O 1
ATOM 1494 N N . ASP A 1 191 ? 25.602 -12.952 -52.338 1.00 75.19 191 ASP A N 1
ATOM 1495 C CA . ASP A 1 191 ? 26.011 -12.860 -53.741 1.00 75.19 191 ASP A CA 1
ATOM 1496 C C . ASP A 1 191 ? 26.965 -11.683 -53.987 1.00 75.19 191 ASP A C 1
ATOM 1498 O O . ASP A 1 191 ? 26.610 -10.649 -54.547 1.00 75.19 191 ASP A O 1
ATOM 1502 N N . LEU A 1 192 ? 28.220 -11.867 -53.578 1.00 71.00 192 LEU A N 1
ATOM 1503 C CA . LEU A 1 192 ? 29.292 -10.877 -53.744 1.00 71.00 192 LEU A CA 1
ATOM 1504 C C . LEU A 1 192 ? 29.561 -10.469 -55.201 1.00 71.00 192 LEU A C 1
ATOM 1506 O O . LEU A 1 192 ? 30.145 -9.415 -55.436 1.00 71.00 192 LEU A O 1
ATOM 1510 N N . HIS A 1 193 ? 29.184 -11.305 -56.171 1.00 79.88 193 HIS A N 1
ATOM 1511 C CA . HIS A 1 193 ? 29.416 -11.059 -57.596 1.00 79.88 193 HIS A CA 1
ATOM 1512 C C . HIS A 1 193 ? 28.169 -10.489 -58.305 1.00 79.88 193 HIS A C 1
ATOM 1514 O O . HIS A 1 193 ? 28.247 -10.085 -59.464 1.00 79.88 193 HIS A O 1
ATOM 1520 N N . GLY A 1 194 ? 27.010 -10.436 -57.638 1.00 75.62 194 GLY A N 1
ATOM 1521 C CA . GLY A 1 194 ? 25.760 -9.936 -58.218 1.00 75.62 194 GLY A CA 1
ATOM 1522 C C . GLY A 1 194 ? 25.157 -10.842 -59.302 1.00 75.62 194 GLY A C 1
ATOM 1523 O O . GLY A 1 194 ? 24.303 -10.391 -60.069 1.00 75.62 194 GLY A O 1
ATOM 1524 N N . GLY A 1 195 ? 25.585 -12.108 -59.389 1.00 80.50 195 GLY A N 1
ATOM 1525 C CA . GLY A 1 195 ? 25.109 -13.071 -60.392 1.00 80.50 195 GLY A CA 1
ATOM 1526 C C . GLY A 1 195 ? 23.636 -13.477 -60.233 1.00 80.50 195 GLY A C 1
ATOM 1527 O O . GLY A 1 195 ? 23.024 -13.963 -61.180 1.00 80.50 195 GLY A O 1
ATOM 1528 N N . LEU A 1 196 ? 23.053 -13.238 -59.059 1.00 75.81 196 LEU A N 1
ATOM 1529 C CA . LEU A 1 196 ? 21.645 -13.437 -58.710 1.00 75.81 196 LEU A CA 1
ATOM 1530 C C . LEU A 1 196 ? 20.812 -12.149 -58.866 1.00 75.81 196 LEU A C 1
ATOM 1532 O O . LEU A 1 196 ? 19.637 -12.122 -58.492 1.00 75.81 196 LEU A O 1
ATOM 1536 N N . GLY A 1 197 ? 21.399 -11.068 -59.397 1.00 74.19 197 GLY A N 1
ATOM 1537 C CA . GLY A 1 197 ? 20.723 -9.786 -59.623 1.00 74.19 197 GLY A CA 1
ATOM 1538 C C . GLY A 1 197 ? 20.489 -8.956 -58.356 1.00 74.19 197 GLY A C 1
ATOM 1539 O O . GLY A 1 197 ? 19.725 -7.991 -58.389 1.00 74.19 197 GLY A O 1
ATOM 1540 N N . ARG A 1 198 ? 21.119 -9.321 -57.231 1.00 69.00 198 ARG A N 1
ATOM 1541 C CA . ARG A 1 198 ? 21.087 -8.579 -55.962 1.00 69.00 198 ARG A CA 1
ATOM 1542 C C . ARG A 1 198 ? 22.485 -8.600 -55.356 1.00 69.00 198 ARG A C 1
ATOM 1544 O O . ARG A 1 198 ? 22.930 -9.640 -54.898 1.00 69.00 198 ARG A O 1
ATOM 1551 N N . VAL A 1 199 ? 23.160 -7.455 -55.374 1.00 66.88 199 VAL A N 1
ATOM 1552 C CA . VAL A 1 199 ? 24.553 -7.330 -54.907 1.00 66.88 199 VAL A CA 1
ATOM 1553 C C . VAL A 1 199 ? 24.647 -7.438 -53.380 1.00 66.88 199 VAL A C 1
ATOM 1555 O O . VAL A 1 199 ? 25.598 -8.007 -52.854 1.00 66.88 199 VAL A O 1
ATOM 1558 N N . ASP A 1 200 ? 23.617 -6.969 -52.670 1.00 70.12 200 ASP A N 1
ATOM 1559 C CA . ASP A 1 200 ? 23.559 -6.987 -51.211 1.00 70.12 200 ASP A CA 1
ATOM 1560 C C . ASP A 1 200 ? 22.377 -7.817 -50.701 1.00 70.12 200 ASP A C 1
ATOM 1562 O O . ASP A 1 200 ? 21.248 -7.734 -51.194 1.00 70.12 200 ASP A O 1
ATOM 1566 N N . GLY A 1 201 ? 22.638 -8.617 -49.670 1.00 74.31 201 GLY A N 1
ATOM 1567 C CA . GLY A 1 201 ? 21.638 -9.448 -49.018 1.00 74.31 201 GLY A CA 1
ATOM 1568 C C . GLY A 1 201 ? 22.209 -10.182 -47.812 1.00 74.31 201 GLY A C 1
ATOM 1569 O O . GLY A 1 201 ? 23.409 -10.454 -47.734 1.00 74.31 201 GLY A O 1
ATOM 1570 N N . GLY A 1 202 ? 21.334 -10.511 -46.866 1.00 82.81 202 GLY A N 1
ATOM 1571 C CA . GLY A 1 202 ? 21.704 -11.278 -45.690 1.00 82.81 202 GLY A CA 1
ATOM 1572 C C . GLY A 1 202 ? 20.505 -11.930 -45.018 1.00 82.81 202 GLY A C 1
ATOM 1573 O O . GLY A 1 202 ? 19.364 -11.501 -45.189 1.00 82.81 202 GLY A O 1
ATOM 1574 N N . ILE A 1 203 ? 20.779 -12.969 -44.240 1.00 85.75 203 ILE A N 1
ATOM 1575 C CA . ILE A 1 203 ? 19.813 -13.671 -43.401 1.00 85.75 203 ILE A CA 1
ATOM 1576 C C . ILE A 1 203 ? 20.119 -13.331 -41.943 1.00 85.75 203 ILE A C 1
ATOM 1578 O O . ILE A 1 203 ? 21.260 -13.414 -41.490 1.00 85.75 203 ILE A O 1
ATOM 1582 N N . GLY A 1 204 ? 19.086 -12.930 -41.204 1.00 87.25 204 GLY A N 1
ATOM 1583 C CA . GLY A 1 204 ? 19.149 -12.755 -39.758 1.00 87.25 204 GLY A CA 1
ATOM 1584 C C . GLY A 1 204 ? 18.589 -13.982 -39.050 1.00 87.25 204 GLY A C 1
ATOM 1585 O O . GLY A 1 204 ? 17.454 -14.367 -39.315 1.00 87.25 204 GLY A O 1
ATOM 1586 N N . ILE A 1 205 ? 19.353 -14.568 -38.133 1.00 90.75 205 ILE A N 1
ATOM 1587 C CA . ILE A 1 205 ? 18.884 -15.647 -37.258 1.00 90.75 205 ILE A CA 1
ATOM 1588 C C . ILE A 1 205 ? 18.801 -15.086 -35.842 1.00 90.75 205 ILE A C 1
ATOM 1590 O O . ILE A 1 205 ? 19.821 -14.693 -35.275 1.00 90.75 205 ILE A O 1
ATOM 1594 N N . ALA A 1 206 ? 17.595 -15.022 -35.280 1.00 92.19 206 ALA A N 1
ATOM 1595 C CA . ALA A 1 206 ? 17.405 -14.661 -33.881 1.00 92.19 206 ALA A CA 1
ATOM 1596 C C . ALA A 1 206 ? 17.810 -15.835 -32.981 1.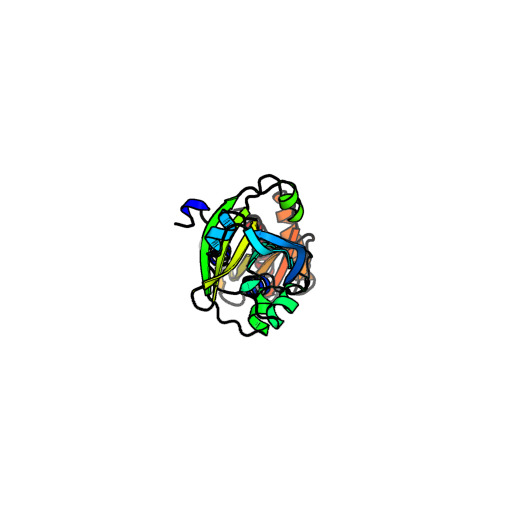00 92.19 206 ALA A C 1
ATOM 1598 O O . ALA A 1 206 ? 17.475 -16.985 -33.261 1.00 92.19 206 ALA A O 1
ATOM 1599 N N . LEU A 1 207 ? 18.530 -15.535 -31.906 1.00 90.62 207 LEU A N 1
ATOM 1600 C CA . LEU A 1 207 ? 18.950 -16.502 -30.903 1.00 90.62 207 LEU A CA 1
ATOM 1601 C C . LEU A 1 207 ? 18.252 -16.194 -29.584 1.00 90.62 207 LEU A C 1
ATOM 1603 O O . LEU A 1 207 ? 18.265 -15.052 -29.119 1.00 90.62 207 LEU A O 1
ATOM 1607 N N . ASP A 1 208 ? 17.700 -17.226 -28.953 1.00 87.44 208 ASP A N 1
ATOM 1608 C CA . ASP A 1 208 ? 17.105 -17.088 -27.626 1.00 87.44 208 ASP A CA 1
ATOM 1609 C C . ASP A 1 208 ? 18.144 -16.793 -26.542 1.00 87.44 208 ASP A C 1
ATOM 1611 O O . ASP A 1 208 ? 17.859 -16.049 -25.601 1.00 87.44 208 ASP A O 1
ATOM 1615 N N . ILE A 1 209 ? 19.335 -17.380 -26.670 1.00 89.69 209 ILE A N 1
ATOM 1616 C CA . ILE A 1 209 ? 20.469 -17.216 -25.760 1.00 89.69 209 ILE A CA 1
ATOM 1617 C C . ILE A 1 209 ? 21.752 -17.182 -26.609 1.00 89.69 209 ILE A C 1
ATOM 1619 O O . ILE A 1 209 ? 21.860 -17.953 -27.565 1.00 89.69 209 ILE A O 1
ATOM 1623 N N . PRO A 1 210 ? 22.742 -16.336 -26.271 1.00 91.88 210 PRO A N 1
ATOM 1624 C CA . PRO A 1 210 ? 22.710 -15.317 -25.214 1.00 91.88 210 PRO A CA 1
ATOM 1625 C C . PRO A 1 210 ? 21.720 -14.189 -25.541 1.00 91.88 210 PRO A C 1
ATOM 1627 O O . PRO A 1 210 ? 21.455 -13.918 -26.706 1.00 91.88 210 PRO A O 1
ATOM 1630 N N . ASP A 1 211 ? 21.173 -13.518 -24.531 1.00 94.06 211 ASP A N 1
ATOM 1631 C CA . ASP A 1 211 ? 20.232 -12.401 -24.676 1.00 94.06 211 ASP A CA 1
ATOM 1632 C C . ASP A 1 211 ? 20.639 -11.197 -23.817 1.00 94.06 211 ASP A C 1
ATOM 1634 O O . ASP A 1 211 ? 21.412 -11.307 -22.860 1.00 94.06 211 ASP A O 1
ATOM 1638 N N . THR A 1 212 ? 20.111 -10.027 -24.170 1.00 95.56 212 THR A N 1
ATOM 1639 C CA . THR A 1 212 ? 20.235 -8.813 -23.364 1.00 95.56 212 THR A CA 1
ATOM 1640 C C . THR A 1 212 ? 18.993 -8.661 -22.504 1.00 95.56 212 THR A C 1
ATOM 1642 O O . THR A 1 212 ? 17.875 -8.651 -23.021 1.00 95.56 212 THR A O 1
ATOM 1645 N N . VAL A 1 213 ? 19.182 -8.511 -21.194 1.00 96.31 213 VAL A N 1
ATOM 1646 C CA . VAL A 1 213 ? 18.089 -8.292 -20.244 1.00 96.31 213 VAL A CA 1
ATOM 1647 C C . VAL A 1 213 ? 18.387 -7.081 -19.379 1.00 96.31 213 VAL A C 1
ATOM 1649 O O . VAL A 1 213 ? 19.408 -7.043 -18.688 1.00 96.31 213 VAL A O 1
ATOM 1652 N N . LEU A 1 214 ? 17.461 -6.127 -19.399 1.00 97.12 214 LEU A N 1
ATOM 1653 C CA . LEU A 1 214 ? 17.485 -4.922 -18.578 1.00 97.12 214 LEU A CA 1
ATOM 1654 C C . LEU A 1 214 ? 16.255 -4.885 -17.674 1.00 97.12 214 LEU A C 1
ATOM 1656 O O . LEU A 1 214 ? 15.162 -5.263 -18.099 1.00 97.12 214 LEU A O 1
ATOM 1660 N N . GLU A 1 215 ? 16.432 -4.400 -16.451 1.00 95.06 215 GLU A N 1
ATOM 1661 C CA . GLU A 1 215 ? 15.334 -3.989 -15.573 1.00 95.06 215 GLU A CA 1
ATOM 1662 C C . GLU A 1 215 ? 15.391 -2.478 -15.372 1.00 95.06 215 GLU A C 1
ATOM 1664 O O . GLU A 1 215 ? 16.466 -1.941 -15.113 1.00 95.06 215 GLU A O 1
ATOM 1669 N N . ALA A 1 216 ? 14.252 -1.801 -15.495 1.00 93.62 216 ALA A N 1
ATOM 1670 C CA . ALA A 1 216 ? 14.131 -0.361 -15.327 1.00 93.62 216 ALA A CA 1
ATOM 1671 C C . ALA A 1 216 ? 13.046 -0.014 -14.306 1.00 93.62 216 ALA A C 1
ATOM 1673 O O . ALA A 1 216 ? 11.980 -0.631 -14.286 1.00 93.62 216 ALA A O 1
ATOM 1674 N N . GLU A 1 217 ? 13.316 0.999 -13.493 1.00 88.12 217 GLU A N 1
ATOM 1675 C CA . GLU A 1 217 ? 12.388 1.591 -12.528 1.00 88.12 217 GLU A CA 1
ATOM 1676 C C . GLU A 1 217 ? 12.525 3.113 -12.540 1.00 88.12 217 GLU A C 1
ATOM 1678 O O . GLU A 1 217 ? 13.537 3.647 -13.008 1.00 88.12 217 GLU A O 1
ATOM 1683 N N . ARG A 1 218 ? 11.503 3.837 -12.070 1.00 84.62 218 ARG A N 1
ATOM 1684 C CA . ARG A 1 218 ? 11.603 5.297 -12.009 1.00 84.62 218 ARG A CA 1
ATOM 1685 C C . ARG A 1 218 ? 12.606 5.667 -10.920 1.00 84.62 218 ARG A C 1
ATOM 1687 O O . ARG A 1 218 ? 12.866 4.926 -9.979 1.00 84.62 218 ARG A O 1
ATOM 1694 N N . SER A 1 219 ? 13.268 6.795 -11.112 1.00 80.94 219 SER A N 1
ATOM 1695 C CA . SER A 1 219 ? 14.272 7.269 -10.169 1.00 80.94 219 SER A CA 1
ATOM 1696 C C . SER A 1 219 ? 14.363 8.788 -10.246 1.00 80.94 219 SER A C 1
ATOM 1698 O O . SER A 1 219 ? 14.094 9.347 -11.313 1.00 80.94 219 SER A O 1
ATOM 1700 N N . PRO A 1 220 ? 14.731 9.484 -9.156 1.00 74.12 220 PRO A N 1
ATOM 1701 C CA . PRO A 1 220 ? 15.025 10.914 -9.218 1.00 74.12 220 PRO A CA 1
ATOM 1702 C C . PRO A 1 220 ? 16.244 11.232 -10.098 1.00 74.12 220 PRO A C 1
ATOM 1704 O O . PRO A 1 220 ? 16.338 12.337 -10.620 1.00 74.12 220 PRO A O 1
ATOM 1707 N N . GLU A 1 221 ? 17.156 10.276 -10.297 1.00 82.75 221 GLU A N 1
ATOM 1708 C CA . GLU A 1 221 ? 18.384 10.457 -11.078 1.00 82.75 221 GLU A CA 1
ATOM 1709 C C . GLU A 1 221 ? 18.591 9.321 -12.083 1.00 82.75 221 GLU A C 1
ATOM 1711 O O . GLU A 1 221 ? 18.226 8.174 -11.820 1.00 82.75 221 GLU A O 1
ATOM 1716 N N . CYS A 1 222 ? 19.246 9.623 -13.209 1.00 87.88 222 CYS A N 1
ATOM 1717 C CA . CYS A 1 222 ? 19.573 8.613 -14.209 1.00 87.88 222 CYS A CA 1
ATOM 1718 C C . CYS A 1 222 ? 20.767 7.788 -13.725 1.00 87.88 222 CYS A C 1
ATOM 1720 O O . CYS A 1 222 ? 21.916 8.241 -13.756 1.00 87.88 222 CYS A O 1
ATOM 1722 N N . ARG A 1 223 ? 20.505 6.566 -13.257 1.00 91.62 223 ARG A N 1
ATOM 1723 C CA . ARG A 1 223 ? 21.542 5.667 -12.736 1.00 91.62 223 ARG A CA 1
ATOM 1724 C C . ARG A 1 223 ? 21.525 4.344 -13.480 1.00 91.62 223 ARG A C 1
ATOM 1726 O O . ARG A 1 223 ? 20.469 3.773 -13.730 1.00 91.62 223 ARG A O 1
ATOM 1733 N N . VAL A 1 224 ? 22.711 3.844 -13.817 1.00 94.50 224 VAL A N 1
ATOM 1734 C CA . VAL A 1 224 ? 22.868 2.546 -14.475 1.00 94.50 224 VAL A CA 1
ATOM 1735 C C . VAL A 1 224 ? 23.766 1.658 -13.629 1.00 94.50 224 VAL A C 1
ATOM 1737 O O . VAL A 1 224 ? 24.862 2.067 -13.247 1.00 94.50 224 VAL A O 1
ATOM 1740 N N . TYR A 1 225 ? 23.295 0.449 -13.345 1.00 91.94 225 TYR A N 1
ATOM 1741 C CA . TYR A 1 225 ? 23.983 -0.545 -12.530 1.00 91.94 225 TYR A CA 1
ATOM 1742 C C . TYR A 1 225 ? 24.301 -1.800 -13.345 1.00 91.94 225 TYR A C 1
ATOM 1744 O O . TYR A 1 225 ? 23.533 -2.198 -14.223 1.00 91.94 225 TYR A O 1
ATOM 1752 N N . GLY A 1 226 ? 25.404 -2.466 -13.000 1.00 91.12 226 GLY A N 1
ATOM 1753 C CA . GLY A 1 226 ? 25.858 -3.684 -13.672 1.00 91.12 226 GLY A CA 1
ATOM 1754 C C . GLY A 1 226 ? 26.580 -3.422 -14.997 1.00 91.12 226 GLY A C 1
ATOM 1755 O O . GLY A 1 226 ? 26.579 -2.313 -15.522 1.00 91.12 226 GLY A O 1
ATOM 1756 N N . GLY A 1 227 ? 27.206 -4.468 -15.538 1.00 89.25 227 GLY A N 1
ATOM 1757 C CA . GLY A 1 227 ? 28.035 -4.363 -16.740 1.00 89.25 227 GLY A CA 1
ATOM 1758 C C . GLY A 1 227 ? 29.360 -3.619 -16.520 1.00 89.25 227 GLY A C 1
ATOM 1759 O O . GLY A 1 227 ? 29.772 -3.359 -15.392 1.00 89.25 227 GLY A O 1
ATOM 1760 N N . ASN A 1 228 ? 30.049 -3.319 -17.620 1.00 91.38 228 ASN A N 1
ATOM 1761 C CA . ASN A 1 228 ? 31.266 -2.501 -17.643 1.00 91.38 228 ASN A CA 1
ATOM 1762 C C . ASN A 1 228 ? 30.963 -1.033 -18.008 1.00 91.38 228 ASN A C 1
ATOM 1764 O O . ASN A 1 228 ? 29.862 -0.713 -18.449 1.00 91.38 228 ASN A O 1
ATOM 1768 N N . GLU A 1 229 ? 31.953 -0.149 -17.869 1.00 90.00 229 GLU A N 1
ATOM 1769 C CA . GLU A 1 229 ? 31.809 1.300 -18.101 1.00 90.00 229 GLU A CA 1
ATOM 1770 C C . GLU A 1 229 ? 31.274 1.655 -19.503 1.00 90.00 229 GLU A C 1
ATOM 1772 O O . GLU A 1 229 ? 30.405 2.509 -19.659 1.00 90.00 229 GLU A O 1
ATOM 1777 N N . GLY A 1 230 ? 31.716 0.939 -20.542 1.00 90.75 230 GLY A N 1
ATOM 1778 C CA . GLY A 1 230 ? 31.219 1.162 -21.904 1.00 90.75 230 GLY A CA 1
ATOM 1779 C C . GLY A 1 230 ? 29.759 0.732 -22.100 1.00 90.75 230 GLY A C 1
ATOM 1780 O O . GLY A 1 230 ? 29.048 1.280 -22.945 1.00 90.75 230 GLY A O 1
ATOM 1781 N N . GLN A 1 231 ? 29.293 -0.262 -21.342 1.00 93.25 231 GLN A N 1
ATOM 1782 C CA . GLN A 1 231 ? 27.900 -0.707 -21.353 1.00 93.25 231 GLN A CA 1
ATOM 1783 C C . GLN A 1 231 ? 27.003 0.254 -20.578 1.00 93.25 231 GLN A C 1
ATOM 1785 O O . GLN A 1 231 ? 25.925 0.590 -21.073 1.00 93.25 231 GLN A O 1
ATOM 1790 N N . THR A 1 232 ? 27.440 0.704 -19.400 1.00 94.81 232 THR A N 1
ATOM 1791 C CA . THR A 1 232 ? 26.665 1.628 -18.565 1.00 94.81 232 THR A CA 1
ATOM 1792 C C . THR A 1 232 ? 26.460 2.961 -19.267 1.00 94.81 232 THR A C 1
ATOM 1794 O O . THR A 1 232 ? 25.326 3.434 -19.328 1.00 94.81 232 THR A O 1
ATOM 1797 N N . GLU A 1 233 ? 27.506 3.514 -19.884 1.00 95.19 233 GLU A N 1
ATOM 1798 C CA . GLU A 1 233 ? 27.402 4.771 -20.625 1.00 95.19 233 GLU A CA 1
ATOM 1799 C C . GLU A 1 233 ? 26.462 4.634 -21.826 1.00 95.19 233 GLU A C 1
ATOM 1801 O O . GLU A 1 233 ? 25.550 5.432 -22.002 1.00 95.19 233 GLU A O 1
ATOM 1806 N N . ARG A 1 234 ? 26.569 3.541 -22.592 1.00 95.00 234 ARG A N 1
ATOM 1807 C CA . ARG A 1 234 ? 25.668 3.283 -23.726 1.00 95.00 234 ARG A CA 1
ATOM 1808 C C . ARG A 1 234 ? 24.193 3.202 -23.317 1.00 95.00 234 ARG A C 1
ATOM 1810 O O . ARG A 1 234 ? 23.333 3.672 -24.064 1.00 95.00 234 ARG A O 1
ATOM 1817 N N . VAL A 1 235 ? 23.893 2.559 -22.187 1.00 96.81 235 VAL A N 1
ATOM 1818 C CA . VAL A 1 235 ? 22.526 2.479 -21.643 1.00 96.81 235 VAL A CA 1
ATOM 1819 C C . VAL A 1 235 ? 22.056 3.857 -21.196 1.00 96.81 235 VAL A C 1
ATOM 1821 O O . VAL A 1 235 ? 20.945 4.246 -21.550 1.00 96.81 235 VAL A O 1
ATOM 1824 N N . ARG A 1 236 ? 22.906 4.602 -20.479 1.00 96.31 236 ARG A N 1
ATOM 1825 C CA . ARG A 1 236 ? 22.616 5.962 -20.016 1.00 96.31 236 ARG A CA 1
ATOM 1826 C C . ARG A 1 236 ? 22.293 6.882 -21.190 1.00 96.31 236 ARG A C 1
ATOM 1828 O O . ARG A 1 236 ? 21.199 7.433 -21.226 1.00 96.31 236 ARG A O 1
ATOM 1835 N N . THR A 1 237 ? 23.173 6.959 -22.190 1.00 96.56 237 THR A N 1
ATOM 1836 C CA . THR A 1 237 ? 22.967 7.799 -23.377 1.00 96.56 237 THR A CA 1
ATOM 1837 C C . THR A 1 237 ? 21.664 7.442 -24.098 1.00 96.56 237 THR A C 1
ATOM 1839 O O . THR A 1 237 ? 20.920 8.325 -24.518 1.00 96.56 237 THR A O 1
ATOM 1842 N N . ALA A 1 238 ? 21.353 6.147 -24.241 1.00 96.62 238 ALA A N 1
ATOM 1843 C CA . ALA A 1 238 ? 20.120 5.708 -24.894 1.00 96.62 238 ALA A CA 1
ATOM 1844 C C . ALA A 1 238 ? 18.864 6.085 -24.087 1.00 96.62 238 ALA A C 1
ATOM 1846 O O . ALA A 1 238 ? 17.878 6.535 -24.670 1.00 96.62 238 ALA A O 1
ATOM 1847 N N . ALA A 1 239 ? 18.901 5.926 -22.763 1.00 95.81 239 ALA A N 1
ATOM 1848 C CA . ALA A 1 239 ? 17.805 6.308 -21.881 1.00 95.81 239 ALA A CA 1
ATOM 1849 C C . ALA A 1 239 ? 17.578 7.828 -21.889 1.00 95.81 239 ALA A C 1
ATOM 1851 O O . ALA A 1 239 ? 16.453 8.279 -22.094 1.00 95.81 239 ALA A O 1
ATOM 1852 N N . GLU A 1 240 ? 18.644 8.618 -21.751 1.00 95.12 240 GLU A N 1
ATOM 1853 C CA . GLU A 1 240 ? 18.599 10.085 -21.778 1.00 95.12 240 GLU A CA 1
ATOM 1854 C C . GLU A 1 240 ? 18.107 10.628 -23.119 1.00 95.12 240 GLU A C 1
ATOM 1856 O O . GLU A 1 240 ? 17.318 11.576 -23.145 1.00 95.12 240 GLU A O 1
ATOM 1861 N N . ALA A 1 241 ? 18.502 10.003 -24.232 1.00 95.44 241 ALA A N 1
ATOM 1862 C CA . ALA A 1 241 ? 18.008 10.370 -25.554 1.00 95.44 241 ALA A CA 1
ATOM 1863 C C . ALA A 1 241 ? 16.484 10.197 -25.657 1.00 95.44 241 ALA A C 1
ATOM 1865 O O . ALA A 1 241 ? 15.808 11.066 -26.206 1.00 95.44 241 ALA A O 1
ATOM 1866 N N . VAL A 1 242 ? 15.926 9.116 -25.101 1.00 95.38 242 VAL A N 1
ATOM 1867 C CA . VAL A 1 242 ? 14.474 8.871 -25.084 1.00 95.38 242 VAL A CA 1
ATOM 1868 C C . VAL A 1 242 ? 13.760 9.831 -24.134 1.00 95.38 242 VAL A C 1
ATOM 1870 O O . VAL A 1 242 ? 12.792 10.470 -24.547 1.00 95.38 242 VAL A O 1
ATOM 1873 N N . LEU A 1 243 ? 14.259 9.994 -22.904 1.00 93.38 243 LEU A N 1
ATOM 1874 C CA . LEU A 1 243 ? 13.712 10.948 -21.929 1.00 93.38 243 LEU A CA 1
ATOM 1875 C C . LEU A 1 243 ? 13.624 12.362 -22.524 1.00 93.38 243 LEU A C 1
ATOM 1877 O O . LEU A 1 243 ? 12.564 12.987 -22.489 1.00 93.38 243 LEU A O 1
ATOM 1881 N N . SER A 1 244 ? 14.709 12.820 -23.156 1.00 93.69 244 SER A N 1
ATOM 1882 C CA . SER A 1 244 ? 14.782 14.131 -23.808 1.00 93.69 244 SER A CA 1
ATOM 1883 C C . SER A 1 244 ? 13.843 14.225 -25.011 1.00 93.69 244 SER A C 1
ATOM 1885 O O . SER A 1 244 ? 13.111 15.202 -25.159 1.00 93.69 244 SER A O 1
ATOM 1887 N N . ARG A 1 245 ? 13.823 13.202 -25.877 1.00 94.69 245 ARG A N 1
ATOM 1888 C CA . ARG A 1 245 ? 13.037 13.209 -27.121 1.00 94.69 245 ARG A CA 1
ATOM 1889 C C . ARG A 1 245 ? 11.529 13.259 -26.881 1.00 94.69 245 ARG A C 1
ATOM 1891 O O . ARG A 1 245 ? 10.815 13.814 -27.721 1.00 94.69 245 ARG A O 1
ATOM 1898 N N . PHE A 1 246 ? 11.058 12.665 -25.789 1.00 91.00 246 PHE A N 1
ATOM 1899 C CA . PHE A 1 246 ? 9.644 12.637 -25.413 1.00 91.00 246 PHE A CA 1
ATOM 1900 C C . PHE A 1 246 ? 9.285 13.634 -24.300 1.00 91.00 246 PHE A C 1
ATOM 1902 O O . PHE A 1 246 ? 8.148 13.625 -23.840 1.00 91.00 246 PHE A O 1
ATOM 1909 N N . ALA A 1 247 ? 10.222 14.502 -23.893 1.00 88.56 247 ALA A N 1
ATOM 1910 C CA . ALA A 1 247 ? 10.032 15.498 -22.834 1.00 88.56 247 ALA A CA 1
ATOM 1911 C C . ALA A 1 247 ? 9.472 14.895 -21.528 1.00 88.56 247 ALA A C 1
ATOM 1913 O O . ALA A 1 247 ? 8.563 15.443 -20.903 1.00 88.56 247 ALA A O 1
ATOM 1914 N N . ILE A 1 248 ? 10.008 13.739 -21.128 1.00 85.00 248 ILE A N 1
ATOM 1915 C CA . ILE A 1 248 ? 9.591 13.035 -19.915 1.00 85.00 248 ILE A CA 1
ATOM 1916 C C . ILE A 1 248 ? 10.199 13.761 -18.702 1.00 85.00 248 ILE A C 1
ATOM 1918 O O . ILE A 1 248 ? 11.421 13.873 -18.629 1.00 85.00 248 ILE A O 1
ATOM 1922 N N . PRO A 1 249 ? 9.395 14.237 -17.731 1.00 73.19 249 PRO A N 1
ATOM 1923 C CA . PRO A 1 249 ? 9.897 15.031 -16.604 1.00 73.19 249 PRO A CA 1
ATOM 1924 C C . PRO A 1 249 ? 10.628 14.209 -15.527 1.00 73.19 249 PRO A C 1
ATOM 1926 O O . PRO A 1 249 ? 11.189 14.783 -14.599 1.00 73.19 249 PRO A O 1
ATOM 1929 N N . GLY A 1 250 ? 10.586 12.876 -15.606 1.00 81.31 250 GLY A N 1
ATOM 1930 C CA . GLY A 1 250 ? 11.211 11.969 -14.641 1.00 81.31 250 GLY A CA 1
ATOM 1931 C C . GLY A 1 250 ? 12.560 11.415 -15.100 1.00 81.31 250 GLY A C 1
ATOM 1932 O O . GLY A 1 250 ? 12.999 11.643 -16.225 1.00 81.31 250 GLY A O 1
ATOM 1933 N N . SER A 1 251 ? 13.201 10.634 -14.229 1.00 87.44 251 SER A N 1
ATOM 1934 C CA . SER A 1 251 ? 14.415 9.885 -1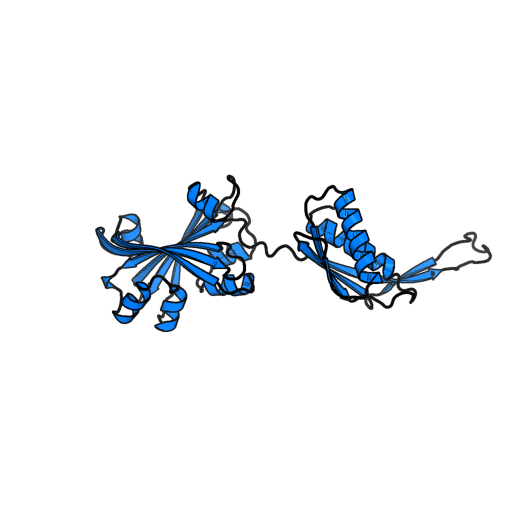4.557 1.00 87.44 251 SER A CA 1
ATOM 1935 C C . SER A 1 251 ? 14.240 8.383 -14.329 1.00 87.44 251 SER A C 1
ATOM 1937 O O . SER A 1 251 ? 13.149 7.903 -14.000 1.00 87.44 251 SER A O 1
ATOM 1939 N N . VAL A 1 252 ? 15.289 7.607 -14.588 1.00 91.31 252 VAL A N 1
ATOM 1940 C CA . VAL A 1 252 ? 15.226 6.143 -14.598 1.00 91.31 252 VAL A CA 1
ATOM 1941 C C . VAL A 1 252 ? 16.471 5.531 -13.966 1.00 91.31 252 VAL A C 1
ATOM 1943 O O . VAL A 1 252 ? 17.595 5.942 -14.247 1.00 91.31 252 VAL A O 1
ATOM 1946 N N . ALA A 1 253 ? 16.272 4.508 -13.142 1.00 92.50 253 ALA A N 1
ATOM 1947 C CA . ALA A 1 253 ? 17.335 3.602 -12.739 1.00 92.50 253 ALA A CA 1
ATOM 1948 C C . ALA A 1 253 ? 17.247 2.331 -13.592 1.00 92.50 253 ALA A C 1
ATOM 1950 O O . ALA A 1 253 ? 16.187 1.709 -13.674 1.00 92.50 253 ALA A O 1
ATOM 1951 N N . ILE A 1 254 ? 18.348 1.945 -14.241 1.00 95.94 254 ILE A N 1
ATOM 1952 C CA . ILE A 1 254 ? 18.421 0.756 -15.100 1.00 95.94 254 ILE A CA 1
ATOM 1953 C C . ILE A 1 254 ? 19.482 -0.203 -14.564 1.00 95.94 254 ILE A C 1
ATOM 1955 O O . ILE A 1 254 ? 20.622 0.181 -14.326 1.00 95.94 254 ILE A O 1
ATOM 1959 N N . THR A 1 255 ? 19.134 -1.477 -14.415 1.00 96.19 255 THR A N 1
ATOM 1960 C CA . THR A 1 255 ? 20.074 -2.543 -14.058 1.00 96.19 255 THR A CA 1
ATOM 1961 C C . THR A 1 255 ? 20.293 -3.466 -15.250 1.00 96.19 255 THR A C 1
ATOM 1963 O O . THR A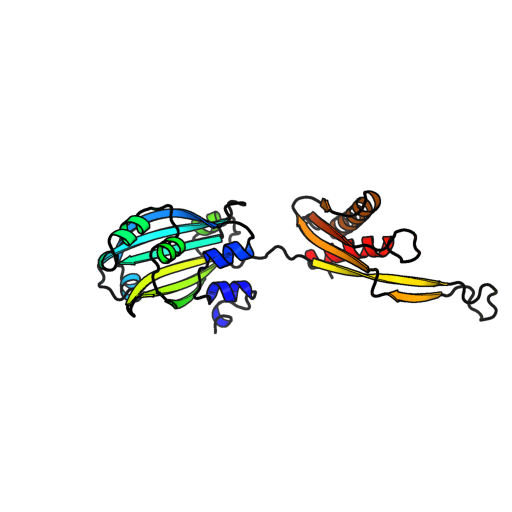 1 255 ? 19.345 -4.045 -15.789 1.00 96.19 255 THR A O 1
ATOM 1966 N N . ILE A 1 256 ? 21.552 -3.636 -15.654 1.00 95.94 256 ILE A N 1
ATOM 1967 C CA . ILE A 1 256 ? 21.965 -4.614 -16.660 1.00 95.94 256 ILE A CA 1
ATOM 1968 C C . ILE A 1 256 ? 22.045 -5.985 -15.986 1.00 95.94 256 ILE A C 1
ATOM 1970 O O . ILE A 1 256 ? 22.997 -6.277 -15.267 1.00 95.94 256 ILE A O 1
ATOM 1974 N N . ILE A 1 257 ? 21.044 -6.835 -16.220 1.00 96.00 257 ILE A N 1
ATOM 1975 C CA . ILE A 1 257 ? 20.984 -8.179 -15.626 1.00 96.00 257 ILE A CA 1
ATOM 1976 C C . ILE A 1 257 ? 21.966 -9.116 -16.327 1.00 96.00 257 ILE A C 1
ATOM 1978 O O . ILE A 1 257 ? 22.691 -9.869 -15.684 1.00 96.00 257 ILE A O 1
ATOM 1982 N N . ARG A 1 258 ? 21.972 -9.085 -17.662 1.00 93.50 258 ARG A N 1
ATOM 1983 C CA . ARG A 1 258 ? 22.921 -9.822 -18.502 1.00 93.50 258 ARG A CA 1
ATOM 1984 C C . ARG A 1 258 ? 22.949 -9.244 -19.907 1.00 93.50 258 ARG A C 1
ATOM 1986 O O . ARG A 1 258 ? 21.978 -8.637 -20.361 1.00 93.50 258 ARG A O 1
ATOM 1993 N N . THR A 1 259 ? 24.067 -9.444 -20.586 1.00 93.62 259 THR A N 1
ATOM 1994 C CA . THR A 1 259 ? 24.267 -9.023 -21.970 1.00 93.62 259 THR A CA 1
ATOM 1995 C C . THR A 1 259 ? 25.247 -9.977 -22.659 1.00 93.62 259 THR A C 1
ATOM 1997 O O . THR A 1 259 ? 26.154 -10.486 -21.991 1.00 93.62 259 THR A O 1
ATOM 2000 N N . PRO A 1 260 ? 25.087 -10.256 -23.964 1.00 90.81 260 PRO A N 1
ATOM 2001 C CA . PRO A 1 260 ? 26.028 -11.077 -24.711 1.00 90.81 260 PRO A CA 1
ATOM 2002 C C . PRO A 1 260 ? 27.427 -10.439 -24.787 1.00 90.81 260 PRO A C 1
ATOM 2004 O O . PRO A 1 260 ? 27.562 -9.218 -24.640 1.00 90.81 260 PRO A O 1
ATOM 2007 N N . PRO A 1 261 ? 28.474 -11.231 -25.093 1.00 87.44 261 PRO A N 1
ATOM 2008 C CA . PRO A 1 261 ? 29.812 -10.703 -25.334 1.00 87.44 261 PRO A CA 1
ATOM 2009 C C . PRO A 1 261 ? 29.813 -9.600 -26.400 1.00 87.44 261 PRO A C 1
ATOM 2011 O O . PRO A 1 261 ? 29.210 -9.732 -27.472 1.00 87.44 261 PRO A O 1
ATOM 2014 N N . GLN A 1 262 ? 30.507 -8.497 -26.111 1.00 85.31 262 GLN A N 1
ATOM 2015 C CA . GLN A 1 262 ? 30.667 -7.416 -27.079 1.00 85.31 262 GLN A CA 1
ATOM 2016 C C . GLN A 1 262 ? 31.586 -7.844 -28.224 1.00 85.31 262 GLN A C 1
ATOM 2018 O O . GLN A 1 262 ? 32.485 -8.660 -28.046 1.00 85.31 262 GLN A O 1
ATOM 2023 N N . HIS A 1 263 ? 31.333 -7.290 -29.412 1.00 83.62 263 HIS A N 1
ATOM 2024 C CA . HIS A 1 263 ? 32.110 -7.544 -30.633 1.00 83.62 263 HIS A CA 1
ATOM 2025 C C . HIS A 1 263 ? 32.141 -9.009 -31.111 1.00 83.62 263 HIS A C 1
ATOM 2027 O O . HIS A 1 263 ? 32.897 -9.338 -32.015 1.00 83.62 263 HIS A O 1
ATOM 2033 N N . ALA A 1 264 ? 31.255 -9.869 -30.599 1.00 86.62 264 ALA A N 1
ATOM 2034 C CA . ALA A 1 264 ? 31.121 -11.267 -31.022 1.00 86.62 264 ALA A CA 1
ATOM 2035 C C . ALA A 1 264 ? 30.152 -11.481 -32.208 1.00 86.62 264 ALA A C 1
ATOM 2037 O O . ALA A 1 264 ? 29.696 -12.593 -32.445 1.00 86.62 264 ALA A O 1
ATOM 2038 N N . GLY A 1 265 ? 29.754 -10.417 -32.918 1.00 85.62 265 GLY A N 1
ATOM 2039 C CA . GLY A 1 265 ? 28.792 -10.510 -34.030 1.00 85.62 265 GLY A CA 1
ATOM 2040 C C . GLY A 1 265 ? 27.325 -10.724 -33.621 1.00 85.62 265 GLY A C 1
ATOM 2041 O O . GLY A 1 265 ? 26.478 -10.910 -34.486 1.00 85.62 265 GLY A O 1
ATOM 2042 N N . LEU A 1 266 ? 27.001 -10.646 -32.324 1.00 89.38 266 LEU A N 1
ATOM 2043 C CA . LEU A 1 266 ? 25.665 -10.948 -31.773 1.00 89.38 266 LEU A CA 1
ATOM 2044 C C . LEU A 1 266 ? 24.698 -9.750 -31.720 1.00 89.38 266 LEU A C 1
ATOM 2046 O O . LEU A 1 266 ? 23.575 -9.862 -31.229 1.00 89.38 266 LEU A O 1
ATOM 2050 N N . GLY A 1 267 ? 25.135 -8.570 -32.171 1.00 88.19 267 GLY A N 1
ATOM 2051 C CA . GLY A 1 267 ? 24.328 -7.345 -32.117 1.00 88.19 267 GLY A CA 1
ATOM 2052 C C . GLY A 1 267 ? 24.143 -6.752 -30.710 1.00 88.19 267 GLY A C 1
ATOM 2053 O O . GLY A 1 267 ? 23.265 -5.909 -30.524 1.00 88.19 267 GLY A O 1
ATOM 2054 N N . ALA A 1 268 ? 24.977 -7.147 -29.737 1.00 89.88 268 ALA A N 1
ATOM 2055 C CA . ALA A 1 268 ? 24.842 -6.791 -28.319 1.00 89.88 268 ALA A CA 1
ATOM 2056 C C . ALA A 1 268 ? 24.720 -5.276 -28.062 1.00 89.88 268 ALA A C 1
ATOM 2058 O O . ALA A 1 268 ? 23.880 -4.849 -27.276 1.00 89.88 268 ALA A O 1
ATOM 2059 N N . GLY A 1 269 ? 25.516 -4.447 -28.751 1.00 90.81 269 GLY A N 1
ATOM 2060 C CA . GLY A 1 269 ? 25.483 -2.990 -28.572 1.00 90.81 269 GLY A CA 1
ATOM 2061 C C . GLY A 1 269 ? 24.146 -2.365 -28.980 1.00 90.81 269 GLY A C 1
ATOM 2062 O O . GLY A 1 269 ? 23.582 -1.572 -28.232 1.00 90.81 269 GLY A O 1
ATOM 2063 N N . THR A 1 270 ? 23.608 -2.757 -30.138 1.00 91.31 270 THR A N 1
ATOM 2064 C CA . THR A 1 270 ? 22.297 -2.287 -30.607 1.00 91.31 270 THR A CA 1
ATOM 2065 C C . THR A 1 270 ? 21.177 -2.797 -29.708 1.00 91.31 270 THR A C 1
ATOM 2067 O O . THR A 1 270 ? 20.297 -2.023 -29.343 1.00 91.31 270 THR A O 1
ATOM 2070 N N . ALA A 1 271 ? 21.220 -4.079 -29.329 1.00 93.69 271 ALA A N 1
ATOM 2071 C CA . ALA A 1 271 ? 20.232 -4.673 -28.434 1.00 93.69 271 ALA A CA 1
ATOM 2072 C C . ALA A 1 271 ? 20.183 -3.938 -27.087 1.00 93.69 271 ALA A C 1
ATOM 2074 O O . ALA A 1 271 ? 19.099 -3.651 -26.593 1.00 93.69 271 ALA A O 1
ATOM 2075 N N . LEU A 1 272 ? 21.341 -3.565 -26.536 1.00 94.69 272 LEU A N 1
ATOM 2076 C CA . LEU A 1 272 ? 21.443 -2.832 -25.276 1.00 94.69 272 LEU A CA 1
ATOM 2077 C C . LEU A 1 272 ? 20.804 -1.437 -25.353 1.00 94.69 272 LEU A C 1
ATOM 2079 O O . LEU A 1 272 ? 19.991 -1.093 -24.499 1.00 94.69 272 LEU A O 1
ATOM 2083 N N . SER A 1 273 ? 21.112 -0.658 -26.394 1.00 95.94 273 SER A N 1
ATOM 2084 C CA . SER A 1 273 ? 20.526 0.678 -26.580 1.00 95.94 273 SER A CA 1
ATOM 2085 C C . SER A 1 273 ? 19.017 0.627 -26.842 1.00 95.94 273 SER A C 1
ATOM 2087 O O . SER A 1 273 ? 18.267 1.405 -26.257 1.00 95.94 273 SER A O 1
ATOM 2089 N N . LEU A 1 274 ? 18.554 -0.303 -27.687 1.00 95.31 274 LEU A N 1
ATOM 2090 C CA . LEU A 1 274 ? 17.125 -0.453 -27.979 1.00 95.31 274 LEU A CA 1
ATOM 2091 C C . LEU A 1 274 ? 16.346 -0.966 -26.767 1.00 95.31 274 LEU A C 1
ATOM 2093 O O . LEU A 1 274 ? 15.253 -0.473 -26.507 1.00 95.31 274 LEU A O 1
ATOM 2097 N N . ALA A 1 275 ? 16.906 -1.910 -26.005 1.00 96.38 275 ALA A N 1
ATOM 2098 C CA . ALA A 1 275 ? 16.285 -2.393 -24.778 1.00 96.38 275 ALA A CA 1
ATOM 2099 C C . ALA A 1 275 ? 16.156 -1.271 -23.739 1.00 96.38 275 ALA A C 1
ATOM 2101 O O . ALA A 1 275 ? 15.110 -1.162 -23.109 1.00 96.38 275 ALA A O 1
ATOM 2102 N N . ALA A 1 276 ? 17.175 -0.413 -23.598 1.00 96.56 276 ALA A N 1
ATOM 2103 C CA . ALA A 1 276 ? 17.130 0.733 -22.691 1.00 96.56 276 ALA A CA 1
ATOM 2104 C C . ALA A 1 276 ? 16.037 1.728 -23.102 1.00 96.56 276 ALA A C 1
ATOM 2106 O O . ALA A 1 276 ? 15.195 2.092 -22.284 1.00 96.56 276 ALA A O 1
ATOM 2107 N N . GLY A 1 277 ? 15.990 2.104 -24.384 1.00 95.81 277 GLY A N 1
ATOM 2108 C CA . GLY A 1 277 ? 14.957 3.004 -24.892 1.00 95.81 277 GLY A CA 1
ATOM 2109 C C . GLY A 1 277 ? 13.546 2.428 -24.744 1.00 95.81 277 GLY A C 1
ATOM 2110 O O . GLY A 1 277 ? 12.648 3.109 -24.257 1.00 95.81 277 GLY A O 1
ATOM 2111 N N . LYS A 1 278 ? 13.362 1.145 -25.078 1.00 95.56 278 LYS A N 1
ATOM 2112 C CA . LYS A 1 278 ? 12.087 0.435 -24.908 1.00 95.56 278 LYS A CA 1
ATOM 2113 C C . LYS A 1 278 ? 11.658 0.373 -23.442 1.00 95.56 278 LYS A C 1
ATOM 2115 O O . LYS A 1 278 ? 10.484 0.592 -23.162 1.00 95.56 278 LYS A O 1
ATOM 2120 N N . ALA A 1 279 ? 12.595 0.122 -22.526 1.00 94.56 279 ALA A N 1
ATOM 2121 C CA . ALA A 1 279 ? 12.317 0.077 -21.095 1.00 94.56 279 ALA A CA 1
ATOM 2122 C C . ALA A 1 279 ? 11.819 1.433 -20.581 1.00 94.56 279 ALA A C 1
ATOM 2124 O O . ALA A 1 279 ? 10.832 1.476 -19.854 1.00 94.56 279 ALA A O 1
ATOM 2125 N N . VAL A 1 280 ? 12.445 2.536 -21.012 1.00 94.19 280 VAL A N 1
ATOM 2126 C CA . VAL A 1 280 ? 11.986 3.897 -20.688 1.00 94.19 280 VAL A CA 1
ATOM 2127 C C . VAL A 1 280 ? 10.599 4.161 -21.272 1.00 94.19 280 VAL A C 1
ATOM 2129 O O . VAL A 1 280 ? 9.718 4.613 -20.545 1.00 94.19 280 VAL A O 1
ATOM 2132 N N . CYS A 1 281 ? 10.369 3.845 -22.549 1.00 91.88 281 CYS A N 1
ATOM 2133 C CA . CYS A 1 281 ? 9.061 4.046 -23.173 1.00 91.88 281 CYS A CA 1
ATOM 2134 C C . CYS A 1 281 ? 7.949 3.296 -22.424 1.00 91.88 281 CYS A C 1
ATOM 2136 O O . CYS A 1 281 ? 6.952 3.904 -22.046 1.00 91.88 281 CYS A O 1
ATOM 2138 N N . GLU A 1 282 ? 8.137 2.009 -22.124 1.00 90.25 282 GLU A N 1
ATOM 2139 C CA . GLU A 1 282 ? 7.144 1.220 -21.381 1.00 90.25 282 GLU A CA 1
ATOM 2140 C C . GLU A 1 282 ? 6.938 1.727 -19.948 1.00 90.25 282 GLU A C 1
ATOM 2142 O O . GLU A 1 282 ? 5.802 1.809 -19.485 1.00 90.25 282 GLU A O 1
ATOM 2147 N N . LEU A 1 283 ? 8.010 2.138 -19.263 1.00 87.94 283 LEU A N 1
ATOM 2148 C CA . LEU A 1 283 ? 7.950 2.662 -17.894 1.00 87.94 283 LEU A CA 1
ATOM 2149 C C . LEU A 1 283 ? 7.123 3.956 -17.789 1.00 87.94 283 LEU A C 1
ATOM 2151 O O . LEU A 1 283 ? 6.519 4.244 -16.747 1.00 87.94 283 LEU A O 1
ATOM 2155 N N . TYR A 1 284 ? 7.094 4.740 -18.865 1.00 83.31 284 TYR A N 1
ATOM 2156 C CA . TYR A 1 284 ? 6.366 6.004 -18.962 1.00 83.31 284 TYR A CA 1
ATOM 2157 C C . TYR A 1 284 ? 5.097 5.923 -19.827 1.00 83.31 284 TYR A C 1
ATOM 2159 O O . TYR A 1 284 ? 4.447 6.943 -20.034 1.00 83.31 284 TYR A O 1
ATOM 2167 N N . GLY A 1 285 ? 4.698 4.726 -20.274 1.00 83.00 285 GLY A N 1
ATOM 2168 C CA . GLY A 1 285 ? 3.457 4.516 -21.030 1.00 83.00 285 GLY A CA 1
ATOM 2169 C C . GLY A 1 285 ? 3.477 5.076 -22.457 1.00 83.00 285 GLY A C 1
ATOM 2170 O O . GLY A 1 285 ? 2.426 5.394 -23.006 1.00 83.00 285 GLY A O 1
ATOM 2171 N N . ILE A 1 286 ? 4.660 5.209 -23.056 1.00 82.00 286 ILE A N 1
ATOM 2172 C CA . ILE A 1 286 ? 4.858 5.675 -24.430 1.00 82.00 286 ILE A CA 1
ATOM 2173 C C . ILE A 1 286 ? 4.921 4.447 -25.342 1.00 82.00 286 ILE A C 1
ATOM 2175 O O . ILE A 1 286 ? 5.713 3.532 -25.102 1.00 82.00 286 ILE A O 1
ATOM 2179 N N . THR A 1 287 ? 4.066 4.417 -26.366 1.00 62.53 287 THR A N 1
ATOM 2180 C CA . THR A 1 287 ? 3.972 3.322 -27.350 1.00 62.53 287 THR A CA 1
ATOM 2181 C C . THR A 1 287 ? 4.441 3.760 -28.722 1.00 62.53 287 THR A C 1
ATOM 2183 O O . THR A 1 287 ? 4.204 4.936 -29.078 1.00 62.53 287 THR A O 1
#

Secondary structure (DSSP, 8-state):
--HHHH-S--HHHHHHHH--S-HHHHHHHHHTS-EEEEEEEEEEEEPPHHHHHHHT--TT-EEEEEEEEEEETTT--EEEEEEEEEEGGG--HHHHHHHHSTTS-HHHHHHHTT---EEEEEEEEEE---HHHHHHTT--TT--EEEEEEEEEETTEEEEEEEEEEETTTT-----EEEEEEEEEEEE-TTTT-TTS-S--EEEEEEEEEEEEEEEEEESS-EEESS-HHHHHHHHHHHHHHHHHTT-SSEEEEEEEE-PPTTSSS-HHHHHHHHHHHHHHHHTT--

Foldseek 3Di:
DVCVFVNDADPVVVCCQPDFDDNQVVCCVQVVAHKWKDWDDWDWFFADPVRCVLQVHDGGQTWTWTWIFTARPVPRATFKTKIKIFGPVLDDPVLVVVVVPRGDDPNRSCVVVVADWTKAWDDKHWDQDDPVVCVSNVHDNPWIKIKTWIFIAGPNGGGMIMIMIGTSPRDPPLDKDKFKAFWKAKAWQPDCPCPVVDNTDIDIDTDPPPIWIKIKGWDQDAAEEDDDPVLRVLLSVLLVVLCVVVVPPTYMYMYGPDFDDPPPRRCRSVRSSVRSNVSNCVSVVHD